Protein AF-A0A7S1KWV5-F1 (afdb_monomer)

Mean predicted aligned error: 8.65 Å

pLDDT: mean 79.36, std 15.76, range [34.12, 96.06]

Structure (mmCIF, N/CA/C/O backbone):
data_AF-A0A7S1KWV5-F1
#
_entry.id   AF-A0A7S1KWV5-F1
#
loop_
_atom_site.group_PDB
_atom_site.id
_atom_site.type_symbol
_atom_site.label_atom_id
_atom_site.label_alt_id
_atom_site.label_comp_id
_atom_site.label_asym_id
_atom_site.label_entity_id
_atom_site.label_seq_id
_atom_site.pdbx_PDB_ins_code
_atom_site.Cartn_x
_atom_site.Cartn_y
_atom_site.Cartn_z
_atom_site.occupancy
_atom_site.B_iso_or_equiv
_atom_site.auth_seq_id
_atom_site.auth_comp_id
_atom_site.auth_asym_id
_atom_site.auth_atom_id
_atom_site.pdbx_PDB_model_num
ATOM 1 N N . MET A 1 1 ? -4.695 2.884 24.395 1.00 34.12 1 MET A N 1
ATOM 2 C CA . MET A 1 1 ? -4.728 1.409 24.482 1.00 34.12 1 MET A CA 1
ATOM 3 C C . MET A 1 1 ? -5.914 0.915 23.661 1.00 34.12 1 MET A C 1
ATOM 5 O O . MET A 1 1 ? -7.045 1.153 24.055 1.00 34.12 1 MET A O 1
ATOM 9 N N . ALA A 1 2 ? -5.676 0.337 22.485 1.00 37.00 2 ALA A N 1
ATOM 10 C CA . ALA A 1 2 ? -6.730 -0.251 21.658 1.00 37.00 2 ALA A CA 1
ATOM 11 C C . ALA A 1 2 ? -6.319 -1.687 21.341 1.00 37.00 2 ALA A C 1
ATOM 13 O O . ALA A 1 2 ? -5.523 -1.925 20.437 1.00 37.00 2 ALA A O 1
ATOM 14 N N . THR A 1 3 ? -6.804 -2.608 22.165 1.00 45.28 3 THR A N 1
ATOM 15 C CA . THR A 1 3 ? -6.702 -4.050 21.955 1.00 45.28 3 THR A CA 1
ATOM 16 C C . THR A 1 3 ? -7.673 -4.436 20.845 1.00 45.28 3 THR A C 1
ATOM 18 O O . THR A 1 3 ? -8.854 -4.092 20.935 1.00 45.28 3 THR A O 1
ATOM 21 N N . ILE A 1 4 ? -7.196 -5.142 19.816 1.00 47.22 4 ILE A N 1
ATOM 22 C CA . ILE A 1 4 ? -8.077 -5.769 18.825 1.00 47.22 4 ILE A CA 1
ATOM 23 C C . ILE A 1 4 ? -8.775 -6.936 19.520 1.00 47.22 4 ILE A C 1
ATOM 25 O O . ILE A 1 4 ? -8.203 -8.005 19.702 1.00 47.22 4 ILE A O 1
ATOM 29 N N . THR A 1 5 ? -9.997 -6.695 19.978 1.00 46.06 5 THR A N 1
ATOM 30 C CA . THR A 1 5 ? -10.891 -7.724 20.510 1.00 46.06 5 THR A CA 1
ATOM 31 C C . THR A 1 5 ? -11.820 -8.187 19.399 1.00 46.06 5 THR A C 1
ATOM 33 O O . THR A 1 5 ? -12.588 -7.385 18.865 1.00 46.06 5 THR A O 1
ATOM 36 N N . ASP A 1 6 ? -11.750 -9.475 19.074 1.00 41.34 6 ASP A N 1
ATOM 37 C CA . ASP A 1 6 ? -12.685 -10.180 18.196 1.00 41.34 6 ASP A CA 1
ATOM 38 C C . ASP A 1 6 ? -14.012 -10.403 18.945 1.00 41.34 6 AS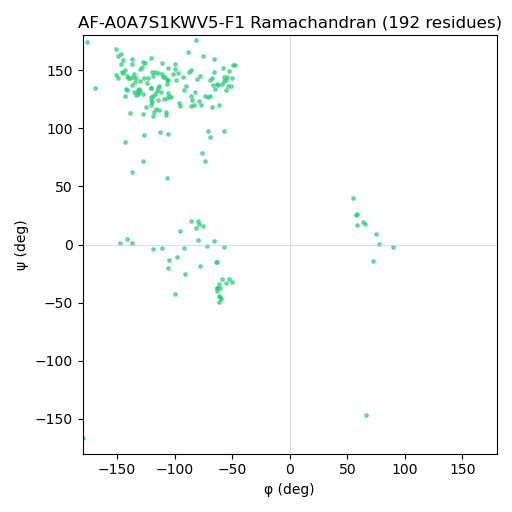P A C 1
ATOM 40 O O . ASP A 1 6 ? -14.308 -11.483 19.447 1.00 41.34 6 ASP A O 1
ATOM 44 N N . THR A 1 7 ? -14.772 -9.326 19.157 1.00 40.34 7 THR A N 1
ATOM 45 C CA . THR A 1 7 ? -16.109 -9.389 19.761 1.00 40.34 7 THR A CA 1
ATOM 46 C C . THR A 1 7 ? -17.091 -8.665 18.858 1.00 40.34 7 THR A C 1
ATOM 48 O O . THR A 1 7 ? -17.028 -7.447 18.687 1.00 40.34 7 THR A O 1
ATOM 51 N N . ASN A 1 8 ? -17.978 -9.462 18.280 1.00 41.12 8 ASN A N 1
ATOM 52 C CA . ASN A 1 8 ? -18.694 -9.241 17.031 1.00 41.12 8 ASN A CA 1
ATOM 53 C C . ASN A 1 8 ? -19.698 -8.074 16.957 1.00 41.12 8 ASN A C 1
ATOM 55 O O . ASN A 1 8 ? -20.334 -7.952 15.919 1.00 41.12 8 ASN A O 1
ATOM 59 N N . GLU A 1 9 ? -19.893 -7.216 17.967 1.00 38.66 9 GLU A N 1
ATOM 60 C CA . GLU A 1 9 ? -21.070 -6.314 17.940 1.00 38.66 9 GLU A CA 1
ATOM 61 C C . GLU A 1 9 ? -20.891 -4.872 18.450 1.00 38.66 9 GLU A C 1
ATOM 63 O O . GLU A 1 9 ? -21.857 -4.115 18.444 1.00 38.66 9 GLU A O 1
ATOM 68 N N . SER A 1 10 ? -19.694 -4.402 18.824 1.00 36.47 10 SER A N 1
ATOM 69 C CA . SER A 1 10 ? -19.573 -2.994 19.285 1.00 36.47 10 SER A CA 1
ATOM 70 C C . SER A 1 10 ? -18.261 -2.268 18.989 1.00 36.47 10 SER A C 1
ATOM 72 O O . SER A 1 10 ? -18.117 -1.089 19.311 1.00 36.47 10 SER A O 1
ATOM 74 N N . ARG A 1 11 ? -17.306 -2.918 18.319 1.00 43.12 11 ARG A N 1
ATOM 75 C CA . ARG A 1 11 ? -16.062 -2.305 17.832 1.00 43.12 11 ARG A CA 1
ATOM 76 C C . ARG A 1 11 ? -15.902 -2.729 16.381 1.00 43.12 11 ARG A C 1
ATOM 78 O O . ARG A 1 11 ? -16.085 -3.904 16.090 1.00 43.12 11 ARG A O 1
ATOM 85 N N . GLY A 1 12 ? -15.664 -1.785 15.469 1.00 56.38 12 GLY A N 1
ATOM 86 C CA . GLY A 1 12 ? -15.719 -2.020 14.020 1.00 56.38 12 GLY A CA 1
ATOM 87 C C . GLY A 1 12 ? -14.968 -3.278 13.567 1.00 56.38 12 GLY A C 1
ATOM 88 O O . GLY A 1 12 ? -14.032 -3.721 14.229 1.00 56.38 12 GLY A O 1
ATOM 89 N N . ASN A 1 13 ? -15.374 -3.856 12.432 1.00 78.31 13 ASN A N 1
ATOM 90 C CA . ASN A 1 13 ? -14.731 -5.049 11.871 1.00 78.31 13 ASN A CA 1
ATOM 91 C C . ASN A 1 13 ? -13.191 -4.895 11.789 1.00 78.31 13 ASN A C 1
ATOM 93 O O . ASN A 1 13 ? -12.669 -3.780 11.704 1.00 78.31 13 ASN A O 1
ATOM 97 N N . LEU A 1 14 ? -12.456 -6.014 11.805 1.00 85.19 14 LEU A N 1
ATOM 98 C CA . LEU A 1 14 ? -10.982 -6.033 11.793 1.00 85.19 14 LEU A CA 1
ATOM 99 C C . LEU A 1 14 ? -10.378 -5.146 10.688 1.00 85.19 14 LEU A C 1
ATOM 101 O O . LEU A 1 14 ? -9.334 -4.529 10.882 1.00 85.19 14 LEU A O 1
ATOM 105 N N . CYS A 1 15 ? -11.065 -5.028 9.551 1.00 88.94 15 CYS A N 1
ATOM 106 C CA . CYS A 1 15 ? -10.679 -4.133 8.470 1.00 88.94 15 CYS A CA 1
ATOM 107 C C . CYS A 1 15 ? -10.679 -2.652 8.899 1.00 88.94 15 CYS A C 1
ATOM 109 O O . CYS A 1 15 ? -9.694 -1.948 8.684 1.00 88.94 15 CYS A O 1
ATOM 111 N N . THR A 1 16 ? -11.744 -2.162 9.538 1.00 88.38 16 THR A N 1
ATOM 112 C CA . THR A 1 16 ? -11.811 -0.772 10.018 1.00 88.38 16 THR A CA 1
ATOM 113 C C . THR A 1 16 ? -10.748 -0.504 11.082 1.00 88.38 16 THR A C 1
ATOM 115 O O . THR A 1 16 ? -10.079 0.525 11.022 1.00 88.38 16 THR A O 1
ATOM 118 N N . GLN A 1 17 ? -10.511 -1.450 11.997 1.00 86.06 17 GLN A N 1
ATOM 119 C CA . GLN A 1 17 ? -9.442 -1.327 13.000 1.00 86.06 17 GLN A CA 1
ATOM 120 C C . GLN A 1 17 ? -8.048 -1.271 12.352 1.00 86.06 17 GLN A C 1
ATOM 122 O O . GLN A 1 17 ? -7.191 -0.496 12.773 1.00 86.06 17 GLN A O 1
ATOM 127 N N . PHE A 1 18 ? -7.822 -2.038 11.284 1.00 88.69 18 PHE A N 1
ATOM 128 C CA . PHE A 1 18 ? -6.590 -1.972 10.497 1.00 88.69 18 PHE A CA 1
ATOM 129 C C . PHE A 1 18 ? -6.379 -0.584 9.877 1.00 88.69 18 PHE A C 1
ATOM 131 O O . PHE A 1 18 ? -5.297 -0.007 9.989 1.00 88.69 18 PHE A O 1
ATOM 138 N N . LEU A 1 19 ? -7.433 0.001 9.293 1.00 90.44 19 LEU A N 1
ATOM 139 C CA . LEU A 1 19 ? -7.395 1.374 8.780 1.00 90.44 19 LEU A CA 1
ATOM 140 C C . LEU A 1 19 ? -7.147 2.405 9.884 1.00 90.44 19 LEU A C 1
ATOM 142 O O . LEU A 1 19 ? -6.464 3.400 9.658 1.00 90.44 19 LEU A O 1
ATOM 146 N N . GLU A 1 20 ? -7.708 2.211 11.076 1.00 87.25 20 GLU A N 1
ATOM 147 C CA . GLU A 1 20 ? -7.413 3.064 12.227 1.00 87.25 20 GLU A CA 1
ATOM 148 C C . GLU A 1 20 ? -5.926 3.034 12.573 1.00 87.25 20 GLU A C 1
ATOM 150 O O . GLU A 1 20 ? -5.336 4.104 12.722 1.00 87.25 20 GLU A O 1
ATOM 155 N N . ILE A 1 21 ? -5.304 1.852 12.639 1.00 85.81 21 ILE A N 1
ATOM 156 C CA . ILE A 1 21 ? -3.874 1.717 12.954 1.00 85.81 21 ILE A CA 1
ATOM 157 C C . ILE A 1 21 ? -3.006 2.427 11.912 1.00 85.81 21 ILE A C 1
ATOM 159 O O . ILE A 1 21 ? -2.126 3.191 12.303 1.00 85.81 21 ILE A O 1
ATOM 163 N N . LEU A 1 22 ? -3.298 2.268 10.615 1.00 88.75 22 LEU A N 1
ATOM 164 C CA . LEU A 1 22 ? -2.565 2.952 9.537 1.00 88.75 22 LEU A CA 1
ATOM 165 C C . LEU A 1 22 ? -2.539 4.474 9.693 1.00 88.75 22 LEU A C 1
ATOM 167 O O . LEU A 1 22 ? -1.561 5.114 9.317 1.00 88.75 22 LEU A O 1
ATOM 171 N N . THR A 1 23 ? -3.607 5.047 10.243 1.00 88.06 23 THR A N 1
ATOM 172 C CA . THR A 1 23 ? -3.759 6.498 10.426 1.00 88.06 23 THR A CA 1
ATOM 173 C C . THR A 1 23 ? -3.266 7.025 11.775 1.00 88.06 23 THR A C 1
ATOM 175 O O . THR A 1 23 ? -3.317 8.234 12.008 1.00 88.06 23 THR A O 1
ATOM 178 N N . ARG A 1 24 ? -2.806 6.155 12.687 1.00 80.25 24 ARG A N 1
ATOM 179 C CA . ARG A 1 24 ? -2.229 6.589 13.972 1.00 80.25 24 ARG A CA 1
ATOM 180 C C . ARG A 1 24 ? -0.926 7.355 13.742 1.00 80.25 24 ARG A C 1
ATOM 182 O O . ARG A 1 24 ? -0.302 7.233 12.695 1.00 80.25 24 ARG A O 1
ATOM 189 N N . ASN A 1 25 ? -0.513 8.147 14.733 1.00 68.62 25 ASN A N 1
ATOM 190 C CA . ASN A 1 25 ? 0.757 8.888 14.716 1.00 68.62 25 ASN A CA 1
ATOM 191 C C . ASN A 1 25 ? 0.932 9.787 13.474 1.00 68.62 25 ASN A C 1
ATOM 193 O O . ASN A 1 25 ? 2.000 9.844 12.884 1.00 68.62 25 ASN A O 1
ATOM 197 N N . GLY A 1 26 ? -0.136 10.459 13.027 1.00 77.50 26 GLY A N 1
ATOM 198 C CA . GLY A 1 26 ? -0.107 11.295 11.816 1.00 77.50 26 GLY A CA 1
ATOM 199 C C . GLY A 1 26 ? -0.170 10.510 10.498 1.00 77.50 26 GLY A C 1
ATOM 200 O O . GLY A 1 26 ? -0.155 11.115 9.423 1.00 77.50 26 GLY A O 1
ATOM 201 N N . GLY A 1 27 ? -0.259 9.178 10.583 1.00 87.31 27 GLY A N 1
ATOM 202 C CA . GLY A 1 27 ? -0.480 8.260 9.473 1.00 87.31 27 GLY A CA 1
ATOM 203 C C . GLY A 1 27 ? 0.636 8.238 8.440 1.00 87.31 27 GLY A C 1
ATOM 204 O O . GLY A 1 27 ? 0.402 7.845 7.304 1.00 87.31 27 GLY A O 1
ATOM 205 N N . THR A 1 28 ? 1.831 8.698 8.803 1.00 92.06 28 THR A N 1
ATOM 206 C CA . THR A 1 28 ? 2.987 8.737 7.907 1.00 92.06 28 THR A CA 1
ATOM 207 C C . THR A 1 28 ? 3.956 7.630 8.294 1.00 92.06 28 THR A C 1
ATOM 209 O O . THR A 1 28 ? 4.297 7.482 9.463 1.00 92.06 28 THR A O 1
ATOM 212 N N . TRP A 1 29 ? 4.387 6.854 7.307 1.00 92.25 29 TRP A N 1
ATOM 213 C CA . TRP A 1 29 ? 5.274 5.704 7.445 1.00 92.25 29 TRP A CA 1
ATOM 214 C C . TRP A 1 29 ? 6.409 5.840 6.452 1.00 92.25 29 TRP A C 1
ATOM 216 O O . TRP A 1 29 ? 6.181 6.266 5.321 1.00 92.25 29 TRP A O 1
ATOM 226 N N . GLU A 1 30 ? 7.621 5.485 6.856 1.00 92.31 30 GLU A N 1
ATOM 227 C CA . GLU A 1 30 ? 8.798 5.783 6.059 1.00 92.31 30 GLU A CA 1
ATOM 228 C C . GLU A 1 30 ? 9.940 4.787 6.223 1.00 92.31 30 GLU A C 1
ATOM 230 O O . GLU A 1 30 ? 10.180 4.263 7.310 1.00 92.31 30 GLU A O 1
ATOM 235 N N . ALA A 1 31 ? 10.673 4.557 5.139 1.00 91.06 31 ALA A N 1
ATOM 236 C CA . ALA A 1 31 ? 11.951 3.866 5.153 1.00 91.06 31 ALA A CA 1
ATOM 237 C C . ALA A 1 31 ? 12.950 4.627 4.278 1.00 91.06 31 ALA A C 1
ATOM 239 O O . ALA A 1 31 ? 12.655 4.931 3.128 1.00 91.06 31 ALA A O 1
ATOM 240 N N . GLU A 1 32 ? 14.154 4.881 4.790 1.00 87.00 32 GLU A N 1
ATOM 241 C CA . GLU A 1 32 ? 15.241 5.491 4.002 1.00 87.00 32 GLU A CA 1
ATOM 242 C C . GLU A 1 32 ? 15.928 4.486 3.063 1.00 87.00 32 GLU A C 1
ATOM 244 O O . GLU A 1 32 ? 16.632 4.867 2.127 1.00 87.00 32 GLU A O 1
ATOM 249 N N . ARG A 1 33 ? 15.756 3.182 3.322 1.00 85.62 33 ARG A N 1
ATOM 250 C CA . ARG A 1 33 ? 16.333 2.095 2.520 1.00 85.62 33 ARG A CA 1
ATOM 251 C C . ARG A 1 33 ? 15.379 0.909 2.417 1.00 85.62 33 ARG A C 1
ATOM 253 O O . ARG A 1 33 ? 15.453 -0.036 3.200 1.00 85.62 33 ARG A O 1
ATOM 260 N N . SER A 1 34 ? 14.519 0.954 1.414 1.00 89.00 34 SER A N 1
ATOM 261 C CA . SER A 1 34 ? 13.754 -0.181 0.902 1.00 89.00 34 SER A CA 1
ATOM 262 C C . SER A 1 34 ? 14.526 -0.934 -0.177 1.00 89.00 34 SER A C 1
ATOM 264 O O . SER A 1 34 ? 15.532 -0.449 -0.698 1.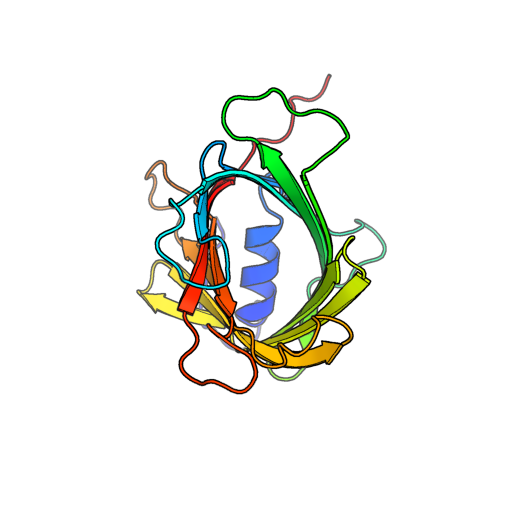00 89.00 34 SER A O 1
ATOM 266 N N . THR A 1 35 ? 14.064 -2.141 -0.513 1.00 85.50 35 THR A N 1
ATOM 267 C CA . THR A 1 35 ? 14.667 -2.966 -1.568 1.00 85.50 35 THR A CA 1
ATOM 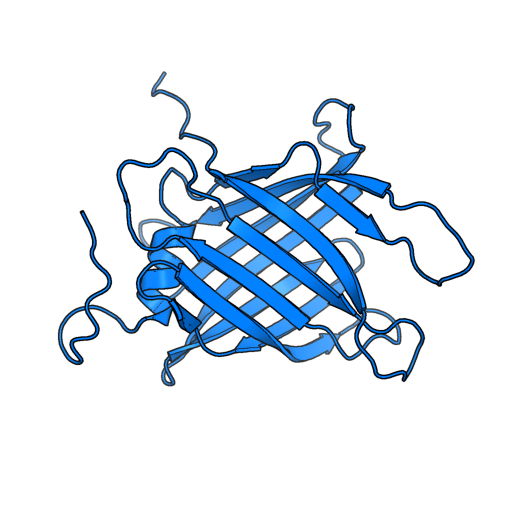268 C C . THR A 1 35 ? 13.694 -3.156 -2.719 1.00 85.50 35 THR A C 1
ATOM 270 O O . THR A 1 35 ? 12.541 -3.528 -2.509 1.00 85.50 35 THR A O 1
ATOM 273 N N . GLY A 1 36 ? 14.182 -2.944 -3.940 1.00 81.75 36 GLY A N 1
ATOM 274 C CA . GLY A 1 36 ? 13.446 -3.209 -5.168 1.00 81.75 36 GLY A CA 1
ATOM 275 C C . GLY A 1 36 ? 14.232 -4.082 -6.143 1.00 81.75 36 GLY A C 1
ATOM 276 O O . GLY A 1 36 ? 15.466 -4.133 -6.120 1.00 81.75 36 GLY A O 1
ATOM 277 N N . ASN A 1 37 ? 13.507 -4.757 -7.031 1.00 79.25 37 ASN A N 1
ATOM 278 C CA . ASN A 1 37 ? 14.058 -5.593 -8.096 1.00 79.25 37 ASN A CA 1
ATOM 279 C C . ASN A 1 37 ? 13.735 -4.973 -9.468 1.00 79.25 37 ASN A C 1
ATOM 281 O O . ASN A 1 37 ? 12.567 -4.879 -9.838 1.00 79.25 37 ASN A O 1
ATOM 285 N N . LEU A 1 38 ? 14.743 -4.552 -10.246 1.00 65.38 38 LEU A N 1
ATOM 286 C CA . LEU A 1 38 ? 14.529 -4.030 -11.607 1.00 65.38 38 LEU A CA 1
ATOM 287 C C . LEU A 1 38 ? 14.083 -5.155 -12.563 1.00 65.38 38 LEU A C 1
ATOM 289 O O . LEU A 1 38 ? 14.760 -6.173 -12.689 1.00 65.38 38 LEU A O 1
ATOM 293 N N . MET A 1 39 ? 12.974 -4.944 -13.276 1.00 62.38 39 MET A N 1
ATOM 294 C CA . MET A 1 39 ? 12.434 -5.849 -14.308 1.00 62.38 39 MET A CA 1
ATOM 295 C C . MET A 1 39 ? 12.818 -5.371 -15.729 1.00 62.38 39 MET A C 1
ATOM 297 O O . MET A 1 39 ? 12.915 -4.155 -15.915 1.00 62.38 39 MET A O 1
ATOM 301 N N . PRO A 1 40 ? 12.966 -6.245 -16.755 1.00 55.91 40 PRO A N 1
ATOM 302 C CA . PRO A 1 40 ? 12.897 -7.709 -16.733 1.00 55.91 40 PRO A CA 1
ATOM 303 C C . PRO A 1 40 ? 14.242 -8.365 -16.366 1.00 55.91 40 PRO A C 1
ATOM 305 O O . PRO A 1 40 ? 15.323 -7.833 -16.622 1.00 55.91 40 PRO A O 1
ATOM 308 N N . PHE A 1 41 ? 14.153 -9.539 -15.742 1.00 60.31 41 PHE A N 1
ATOM 309 C CA . PHE A 1 41 ? 15.259 -10.336 -15.207 1.00 60.31 41 PHE A CA 1
ATOM 310 C C . PHE A 1 41 ? 16.327 -10.695 -16.257 1.00 60.31 41 PHE A C 1
ATOM 312 O O . PHE A 1 41 ? 16.201 -11.705 -16.936 1.00 60.31 41 PHE A O 1
ATOM 319 N N . ASN A 1 42 ? 17.418 -9.930 -16.297 1.00 45.00 42 ASN A N 1
ATOM 320 C CA . ASN A 1 42 ? 18.711 -10.331 -16.867 1.00 45.00 42 ASN A CA 1
ATOM 321 C C . ASN A 1 42 ? 19.846 -9.871 -15.931 1.00 45.00 42 ASN A C 1
ATOM 323 O O . ASN A 1 42 ? 20.637 -8.998 -16.269 1.00 45.00 42 ASN A O 1
ATOM 327 N N . GLY A 1 43 ? 19.875 -10.388 -14.696 1.00 51.44 43 GLY A N 1
ATOM 328 C CA . GLY A 1 43 ? 20.999 -10.165 -13.772 1.00 51.44 43 GLY A CA 1
ATOM 329 C C . GLY A 1 43 ? 21.214 -8.721 -13.292 1.00 51.44 43 GLY A C 1
ATOM 330 O O . GLY A 1 43 ? 22.297 -8.410 -12.803 1.00 51.44 43 GLY A O 1
ATOM 331 N N . LYS A 1 44 ? 20.220 -7.828 -13.416 1.00 54.47 44 LYS A N 1
ATOM 332 C CA . LYS A 1 44 ? 20.334 -6.460 -12.885 1.00 54.47 44 LYS A CA 1
ATOM 333 C C . LYS A 1 44 ? 20.379 -6.469 -11.347 1.00 54.47 44 LYS A C 1
ATOM 335 O O . LYS A 1 44 ? 19.680 -7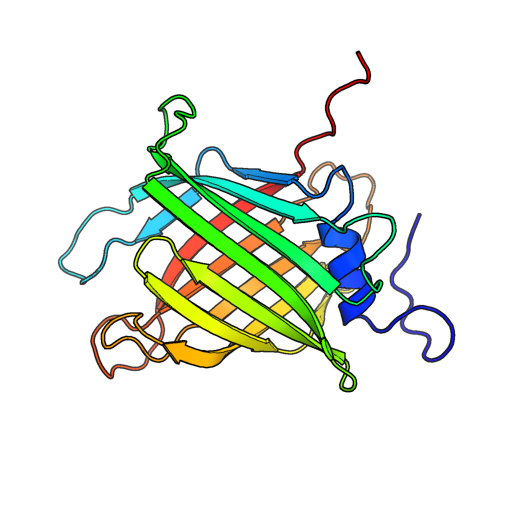.275 -10.729 1.00 54.47 44 LYS A O 1
ATOM 340 N N . PRO A 1 45 ? 21.174 -5.582 -10.722 1.00 65.50 45 PRO A N 1
ATOM 341 C CA . PRO A 1 45 ? 21.300 -5.525 -9.273 1.00 65.50 45 PRO A CA 1
ATOM 342 C C . PRO A 1 45 ? 19.983 -5.101 -8.615 1.00 65.50 45 PRO A C 1
ATOM 344 O O . PRO A 1 45 ? 19.211 -4.315 -9.172 1.00 65.50 45 PRO A O 1
ATOM 347 N N . LYS A 1 46 ? 19.755 -5.607 -7.397 1.00 78.62 46 LYS A N 1
ATOM 348 C CA . LYS A 1 46 ? 18.779 -5.027 -6.468 1.00 78.62 46 LYS A CA 1
ATOM 349 C C . LYS A 1 46 ? 19.064 -3.532 -6.346 1.00 78.62 46 LYS A C 1
ATOM 351 O O . LYS A 1 46 ? 20.226 -3.148 -6.216 1.00 78.62 46 LYS A O 1
ATOM 356 N N . PHE A 1 47 ? 18.026 -2.706 -6.368 1.00 83.69 47 PHE A N 1
ATOM 357 C CA . PHE A 1 47 ? 18.167 -1.276 -6.116 1.00 83.69 47 PHE A CA 1
ATOM 358 C C . PHE A 1 47 ? 17.631 -0.931 -4.732 1.00 83.69 47 PHE A C 1
ATOM 360 O O . PHE A 1 47 ? 16.759 -1.618 -4.194 1.00 83.69 47 PHE A O 1
ATOM 367 N N . GLN A 1 48 ? 18.184 0.131 -4.154 1.00 89.19 48 GLN A N 1
ATOM 368 C CA . GLN A 1 48 ? 17.696 0.711 -2.913 1.00 89.19 48 GLN A CA 1
ATOM 369 C C . GLN A 1 48 ? 17.032 2.049 -3.210 1.00 89.19 48 GLN A C 1
ATOM 371 O O . GLN A 1 48 ? 17.477 2.795 -4.083 1.00 89.19 48 GLN A O 1
ATOM 376 N N . TYR A 1 49 ? 15.972 2.346 -2.474 1.00 89.81 49 TYR A N 1
ATOM 377 C CA . TYR A 1 49 ? 15.239 3.603 -2.565 1.00 89.81 49 TYR A CA 1
ATOM 378 C C . TYR A 1 49 ? 14.705 3.983 -1.187 1.00 89.81 49 TYR A C 1
ATOM 380 O O . TYR A 1 49 ? 14.520 3.112 -0.336 1.00 89.81 49 TYR A O 1
ATOM 388 N N . GLY A 1 50 ? 14.465 5.269 -0.967 1.00 92.06 50 GLY A N 1
ATOM 389 C CA . GLY A 1 50 ? 13.654 5.722 0.153 1.00 92.06 50 GLY A CA 1
ATOM 390 C C . GLY A 1 50 ? 12.179 5.751 -0.239 1.00 92.06 50 GLY A C 1
ATOM 391 O O . GLY A 1 50 ? 11.851 5.968 -1.407 1.00 92.06 50 GLY A O 1
ATOM 392 N N . VAL A 1 51 ? 11.284 5.510 0.716 1.00 92.62 51 VAL A N 1
ATOM 393 C CA . VAL A 1 51 ? 9.833 5.504 0.508 1.00 92.62 51 VAL A CA 1
ATOM 394 C C . VAL A 1 51 ? 9.113 6.136 1.683 1.00 92.62 51 VAL A C 1
ATOM 396 O O . VAL A 1 51 ? 9.479 5.935 2.839 1.00 92.62 51 VAL A O 1
ATOM 399 N N . GLN A 1 52 ? 8.040 6.858 1.379 1.00 93.38 52 GLN A N 1
ATOM 400 C CA . GLN A 1 52 ? 7.082 7.335 2.358 1.00 93.38 52 GLN A CA 1
ATOM 401 C C . GLN A 1 52 ? 5.666 6.979 1.912 1.00 93.38 52 GLN A C 1
ATOM 403 O O . GLN A 1 52 ? 5.278 7.258 0.777 1.00 93.38 52 GLN A O 1
ATOM 408 N N . MET A 1 53 ? 4.880 6.422 2.828 1.00 94.12 53 MET A N 1
ATOM 409 C CA . MET A 1 53 ? 3.445 6.228 2.675 1.00 94.12 53 MET A CA 1
ATOM 410 C C . MET A 1 53 ? 2.693 7.074 3.691 1.00 94.12 53 MET A C 1
ATOM 412 O O . MET A 1 53 ? 3.031 7.090 4.872 1.00 94.12 53 MET A O 1
ATOM 416 N N . ARG A 1 54 ? 1.646 7.759 3.240 1.00 94.31 54 ARG A N 1
ATOM 417 C CA . ARG A 1 54 ? 0.757 8.530 4.104 1.00 94.31 54 ARG A CA 1
ATOM 418 C C . ARG A 1 54 ? -0.666 8.011 3.998 1.00 94.31 54 ARG A C 1
ATOM 420 O O . ARG A 1 54 ? -1.171 7.825 2.897 1.00 94.31 54 ARG A O 1
ATOM 427 N N . PHE A 1 55 ? -1.308 7.857 5.146 1.00 93.75 55 PHE A N 1
ATOM 428 C CA . PHE A 1 55 ? -2.682 7.422 5.341 1.00 93.75 55 PHE A CA 1
ATOM 429 C C . PHE A 1 55 ? -3.396 8.477 6.175 1.00 93.75 55 PHE A C 1
ATOM 431 O O . PHE A 1 55 ? -3.011 8.736 7.313 1.00 93.75 55 PHE A O 1
ATOM 438 N N . TRP A 1 56 ? -4.433 9.115 5.645 1.00 93.00 56 TRP A N 1
ATOM 439 C CA . TRP A 1 56 ? -5.142 10.143 6.405 1.00 93.00 56 TRP A CA 1
ATOM 440 C C . TRP A 1 56 ? -6.634 10.155 6.123 1.00 93.00 56 TRP A C 1
ATOM 442 O O . TRP A 1 56 ? -7.118 9.693 5.091 1.00 93.00 56 TRP A O 1
ATOM 452 N N . ARG A 1 57 ? -7.377 10.722 7.069 1.00 90.00 57 ARG A N 1
ATOM 453 C CA . ARG A 1 57 ? -8.792 11.046 6.912 1.00 90.00 57 ARG A CA 1
ATOM 454 C C . ARG A 1 57 ? -8.933 12.557 6.879 1.00 90.00 57 ARG A C 1
ATOM 456 O O . ARG A 1 57 ? -8.189 13.264 7.555 1.00 90.00 57 ARG A O 1
ATOM 463 N N . ARG A 1 58 ? -9.900 13.065 6.118 1.00 80.62 58 ARG A N 1
ATOM 464 C CA . ARG A 1 58 ? -10.370 14.438 6.327 1.00 80.62 58 ARG A CA 1
ATOM 465 C C . ARG A 1 58 ? -11.274 14.431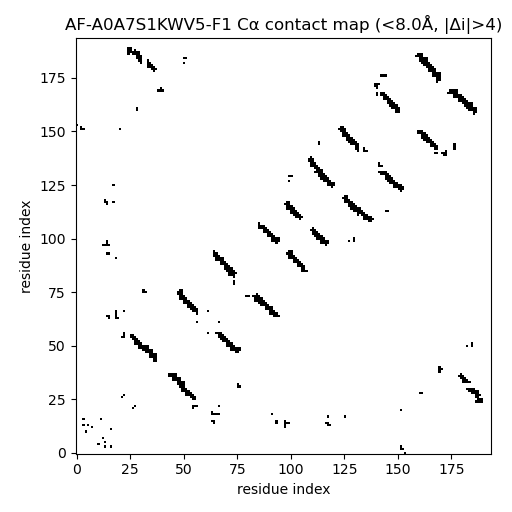 7.567 1.00 80.62 58 ARG A C 1
ATOM 467 O O . ARG A 1 58 ? -12.277 13.710 7.510 1.00 80.62 58 ARG A O 1
ATOM 474 N N . PRO A 1 59 ? -10.946 15.189 8.634 1.00 67.62 59 PRO A N 1
ATOM 475 C CA . PRO A 1 59 ? -11.583 15.074 9.952 1.00 67.62 59 PRO A CA 1
ATOM 476 C C . PRO A 1 59 ? -13.113 15.163 9.947 1.00 67.62 59 PRO A C 1
ATOM 478 O O . PRO A 1 59 ? -13.760 14.520 10.761 1.00 67.62 59 PRO A O 1
ATOM 481 N N . GLU A 1 60 ? -13.698 15.898 9.000 1.00 67.62 60 GLU A N 1
ATOM 482 C CA . GLU A 1 60 ? -15.133 16.221 9.016 1.00 67.62 60 GLU A CA 1
ATOM 483 C C . GLU A 1 60 ? -15.957 15.532 7.919 1.00 67.62 60 GLU A C 1
ATOM 485 O O . GLU A 1 60 ? -17.164 15.730 7.836 1.00 67.62 60 GLU A O 1
ATOM 490 N N . LYS A 1 61 ? -15.329 14.761 7.020 1.00 69.12 61 LYS A N 1
ATOM 491 C CA . LYS A 1 61 ? -16.006 14.282 5.792 1.00 69.12 61 LYS A CA 1
ATOM 492 C C . LYS A 1 61 ? -15.750 12.825 5.438 1.00 69.12 61 LYS A C 1
ATOM 494 O O . LYS A 1 61 ? -16.229 12.358 4.410 1.00 69.12 61 LYS A O 1
ATOM 499 N N . THR A 1 62 ? -14.978 12.111 6.252 1.00 74.88 62 THR A N 1
ATOM 500 C CA . THR A 1 62 ? -14.507 10.773 5.888 1.00 74.88 62 THR A CA 1
ATOM 501 C C . THR A 1 62 ? -15.070 9.733 6.847 1.00 74.88 62 THR A C 1
ATOM 503 O O . THR A 1 62 ? -14.733 9.781 8.030 1.00 74.88 62 THR A O 1
ATOM 506 N N . PRO A 1 63 ? -15.893 8.786 6.367 1.00 82.56 63 PRO A N 1
ATOM 507 C CA . PRO A 1 63 ? -16.305 7.632 7.157 1.00 82.56 63 PRO A CA 1
ATOM 508 C C . PRO A 1 63 ? -15.102 6.879 7.750 1.00 82.56 63 PRO A C 1
ATOM 510 O O . PRO A 1 63 ? -14.029 6.833 7.145 1.00 82.56 63 PRO A O 1
ATOM 513 N N . SER A 1 64 ? -15.267 6.248 8.917 1.00 81.56 64 SER A N 1
ATOM 514 C CA . SER A 1 64 ? -14.185 5.502 9.591 1.00 81.56 64 SER A CA 1
ATOM 515 C C . SER A 1 64 ? -13.615 4.365 8.731 1.00 81.56 64 SER A C 1
ATOM 517 O O . SER A 1 64 ? -12.416 4.075 8.795 1.00 81.56 64 SER A O 1
ATOM 519 N N . ASN A 1 65 ? -14.449 3.791 7.860 1.00 87.12 65 ASN A N 1
ATOM 520 C CA . ASN A 1 65 ? -14.102 2.749 6.900 1.00 87.12 65 ASN A CA 1
ATOM 521 C C . ASN A 1 65 ? -13.443 3.274 5.611 1.00 87.12 65 ASN A C 1
ATOM 523 O O . ASN A 1 65 ? -13.383 2.523 4.641 1.00 87.12 65 ASN A O 1
ATOM 527 N N . PHE A 1 66 ? -12.982 4.528 5.570 1.00 91.62 66 PHE A N 1
ATOM 528 C CA . PHE A 1 66 ? -12.319 5.134 4.415 1.00 91.62 66 PHE A CA 1
ATOM 529 C C . PHE A 1 66 ? -11.058 5.898 4.840 1.00 91.62 66 PHE A C 1
ATOM 531 O O . PHE A 1 66 ? -11.048 6.593 5.857 1.00 91.62 66 PHE A O 1
ATOM 538 N N . VAL A 1 67 ? -9.990 5.783 4.049 1.00 93.94 67 VAL A N 1
ATOM 539 C CA . VAL A 1 67 ? -8.691 6.439 4.259 1.00 93.94 67 VAL A CA 1
ATOM 540 C C . VAL A 1 67 ? -8.122 6.878 2.910 1.00 93.94 67 VAL A C 1
ATOM 542 O O . VAL A 1 67 ? -8.113 6.100 1.964 1.00 93.94 67 VAL A O 1
ATOM 545 N N . LEU A 1 68 ? -7.622 8.109 2.817 1.00 94.75 68 LEU A N 1
ATOM 546 C CA . LEU A 1 68 ? -6.839 8.584 1.675 1.00 94.75 68 LEU A CA 1
ATOM 547 C C . LEU A 1 68 ? -5.396 8.102 1.800 1.00 94.75 68 LEU A C 1
ATOM 549 O O . LEU A 1 68 ? -4.852 8.077 2.906 1.00 94.75 68 LEU A O 1
ATOM 553 N N . THR A 1 69 ? -4.782 7.746 0.674 1.00 95.50 69 THR A N 1
ATOM 554 C CA . THR A 1 69 ? -3.409 7.240 0.625 1.00 95.50 69 THR A CA 1
ATOM 555 C C . THR A 1 69 ? -2.555 8.023 -0.359 1.00 95.50 69 THR A C 1
ATOM 557 O O . THR A 1 69 ? -3.023 8.358 -1.447 1.00 95.50 69 THR A O 1
ATOM 560 N N . SER A 1 70 ? -1.285 8.236 -0.029 1.00 94.19 70 SER A N 1
ATOM 561 C CA . SER A 1 70 ? -0.264 8.672 -0.985 1.00 94.19 70 SER A CA 1
ATOM 562 C C . SER A 1 70 ? 1.039 7.933 -0.735 1.00 94.19 70 SER A C 1
ATOM 564 O O . SER A 1 70 ? 1.402 7.717 0.423 1.00 94.19 70 SER A O 1
ATOM 566 N N . THR A 1 71 ? 1.762 7.602 -1.793 1.00 92.25 71 THR A N 1
ATOM 567 C CA . THR A 1 71 ? 3.103 7.019 -1.723 1.00 92.25 71 THR A CA 1
ATOM 568 C C . THR A 1 71 ? 4.059 7.906 -2.508 1.00 92.25 71 THR A C 1
ATOM 570 O O . THR A 1 71 ? 3.691 8.481 -3.529 1.00 92.25 71 THR A O 1
ATOM 573 N N . ARG A 1 72 ? 5.292 8.046 -2.030 1.00 91.19 72 ARG A N 1
ATOM 574 C CA . ARG A 1 72 ? 6.378 8.684 -2.779 1.00 91.19 72 ARG A CA 1
ATOM 575 C C . ARG A 1 72 ? 7.680 7.950 -2.531 1.00 91.19 72 ARG A C 1
ATOM 577 O O . ARG A 1 72 ? 7.910 7.502 -1.409 1.00 91.19 72 ARG A O 1
ATOM 584 N N . SER A 1 73 ? 8.531 7.868 -3.545 1.00 90.50 73 SER A N 1
ATOM 585 C CA . SER A 1 73 ? 9.871 7.285 -3.423 1.00 90.50 73 SER A CA 1
ATOM 586 C C . SER A 1 73 ? 10.961 8.206 -3.960 1.00 90.50 73 SER A C 1
ATOM 588 O O . SER A 1 73 ? 10.707 8.964 -4.893 1.00 90.50 73 SER A O 1
ATOM 590 N N . TRP A 1 74 ? 12.180 8.083 -3.444 1.00 89.62 74 TRP A N 1
ATOM 591 C CA . TRP A 1 74 ? 13.367 8.833 -3.877 1.00 89.62 74 TRP A CA 1
ATOM 592 C C . TRP A 1 74 ? 14.596 7.915 -3.965 1.00 89.62 74 TRP A C 1
ATOM 594 O O . TRP A 1 74 ? 14.584 6.821 -3.387 1.00 89.62 74 TRP A O 1
ATOM 604 N N . PRO A 1 75 ? 15.651 8.295 -4.709 1.00 87.44 75 PRO A N 1
ATOM 605 C CA . PRO A 1 75 ? 16.879 7.507 -4.760 1.00 87.44 75 PRO A CA 1
ATOM 606 C C . PRO A 1 75 ? 17.494 7.349 -3.361 1.00 87.44 75 PRO A C 1
ATOM 608 O O . PRO A 1 75 ? 17.536 8.302 -2.584 1.00 87.44 75 PRO A O 1
ATOM 611 N N . ALA A 1 76 ? 17.986 6.154 -3.024 1.00 85.69 76 ALA A N 1
ATOM 612 C CA . ALA A 1 76 ? 18.610 5.940 -1.720 1.00 85.69 76 ALA A CA 1
ATOM 613 C C . ALA A 1 76 ? 19.873 6.798 -1.547 1.00 85.69 76 ALA A C 1
ATOM 615 O O . ALA A 1 76 ? 20.705 6.883 -2.449 1.00 85.69 76 ALA A O 1
ATOM 616 N N . GLY A 1 77 ? 20.039 7.376 -0.354 1.00 79.06 77 GLY A N 1
ATOM 617 C CA . GLY A 1 77 ? 21.202 8.203 -0.015 1.00 79.06 77 GLY A CA 1
ATOM 618 C C . GLY A 1 77 ? 21.193 9.606 -0.629 1.00 79.06 77 GLY A C 1
ATOM 619 O O . GLY A 1 77 ? 22.200 10.299 -0.527 1.00 79.06 77 GLY A O 1
ATOM 620 N N . VAL A 1 78 ? 20.084 10.013 -1.249 1.00 79.25 78 VAL A N 1
ATOM 621 C CA . VAL A 1 78 ? 19.862 11.372 -1.755 1.00 79.25 78 VAL A CA 1
ATOM 622 C C . VAL A 1 78 ? 18.806 12.049 -0.887 1.00 79.25 78 VAL A C 1
ATOM 624 O O . VAL A 1 78 ? 17.868 11.393 -0.427 1.00 79.25 78 VAL A O 1
ATOM 627 N N . ASP A 1 79 ? 18.965 13.354 -0.663 1.00 75.75 79 ASP A N 1
ATOM 628 C CA . ASP A 1 79 ? 17.961 14.162 0.024 1.00 75.75 79 ASP A CA 1
ATOM 629 C C . ASP A 1 79 ? 16.614 14.098 -0.700 1.00 75.75 79 ASP A C 1
ATOM 631 O O . ASP A 1 79 ? 16.533 13.918 -1.917 1.00 75.75 79 ASP A O 1
ATOM 635 N N . ARG A 1 80 ? 15.535 14.262 0.067 1.00 72.12 80 ARG A N 1
ATOM 636 C CA . ARG A 1 80 ? 14.173 14.266 -0.468 1.00 72.12 80 ARG A CA 1
ATOM 637 C C . ARG A 1 80 ? 13.963 15.518 -1.301 1.00 72.12 80 ARG A C 1
ATOM 639 O O . ARG A 1 80 ? 13.582 16.560 -0.772 1.00 72.12 80 ARG A O 1
ATOM 646 N N . ASP A 1 81 ? 14.201 15.417 -2.597 1.00 63.78 81 ASP A N 1
ATOM 647 C CA . ASP A 1 81 ? 13.742 16.432 -3.523 1.00 63.78 81 ASP A CA 1
ATOM 648 C C . ASP A 1 81 ? 12.224 16.306 -3.747 1.00 63.78 81 ASP A C 1
ATOM 650 O O . ASP A 1 81 ? 11.574 15.301 -3.443 1.00 63.78 81 ASP A O 1
ATOM 654 N N . GLU A 1 82 ? 11.618 17.369 -4.267 1.00 54.78 82 GLU A N 1
ATOM 655 C CA . GLU A 1 82 ? 10.207 17.356 -4.667 1.00 54.78 82 GLU A CA 1
ATOM 656 C C . GLU A 1 82 ? 9.973 16.522 -5.945 1.00 54.78 82 GLU A C 1
ATOM 658 O O . GLU A 1 82 ? 8.835 16.370 -6.390 1.00 54.78 82 GLU A O 1
ATOM 663 N N . LYS A 1 83 ? 11.033 15.950 -6.533 1.00 57.31 83 LYS A N 1
ATOM 664 C CA . LYS A 1 83 ? 11.021 15.176 -7.777 1.00 57.31 83 LYS A CA 1
ATOM 665 C C . LYS A 1 83 ? 11.195 13.687 -7.472 1.00 57.31 83 LYS A C 1
ATOM 667 O O . LYS A 1 83 ? 12.092 13.026 -7.989 1.00 57.31 83 LYS A O 1
ATOM 672 N N . GLY A 1 84 ? 10.291 13.151 -6.651 1.00 61.34 84 GLY A N 1
ATOM 673 C CA . GLY A 1 84 ? 10.254 11.719 -6.353 1.00 61.34 84 GLY A CA 1
ATOM 674 C C . GLY A 1 84 ? 10.291 10.859 -7.626 1.00 61.34 84 GLY A C 1
ATOM 675 O O . GLY A 1 84 ? 9.682 11.202 -8.638 1.00 61.34 84 GLY A O 1
ATOM 676 N N . MET A 1 85 ? 10.987 9.717 -7.570 1.00 75.50 85 MET A N 1
ATOM 677 C CA . MET A 1 85 ? 11.084 8.771 -8.694 1.00 75.50 85 MET A CA 1
ATOM 678 C C . MET A 1 85 ? 9.718 8.204 -9.092 1.00 75.50 85 MET A C 1
ATOM 680 O O . MET A 1 85 ? 9.471 7.912 -10.258 1.00 75.50 85 MET A O 1
ATOM 684 N N . HIS A 1 86 ? 8.842 8.023 -8.105 1.00 85.38 86 HIS A N 1
ATOM 685 C CA . HIS A 1 86 ? 7.528 7.415 -8.259 1.00 85.38 86 HIS A CA 1
ATOM 686 C C . HIS A 1 86 ? 6.568 8.019 -7.238 1.00 85.38 86 HIS A C 1
ATOM 688 O O . HIS A 1 86 ? 6.972 8.322 -6.108 1.00 85.38 86 HIS A O 1
ATOM 694 N N . TYR A 1 87 ? 5.313 8.200 -7.642 1.00 89.50 87 TYR A N 1
ATOM 695 C CA . TYR A 1 87 ? 4.259 8.762 -6.804 1.00 89.50 87 TYR A CA 1
ATOM 696 C C . TYR A 1 87 ? 2.929 8.071 -7.089 1.00 89.50 87 TYR A C 1
ATOM 698 O O . TYR A 1 87 ? 2.489 8.042 -8.240 1.00 89.50 87 TYR A O 1
ATOM 706 N N . ASP A 1 88 ? 2.272 7.578 -6.039 1.00 92.25 88 ASP A N 1
ATOM 707 C CA . ASP A 1 88 ? 0.898 7.090 -6.115 1.00 92.25 88 ASP A CA 1
ATOM 708 C C . ASP A 1 88 ? -0.031 7.915 -5.230 1.00 92.25 88 ASP A C 1
ATOM 710 O O . ASP A 1 88 ? 0.331 8.365 -4.141 1.00 92.25 88 ASP A O 1
ATOM 714 N N . MET A 1 89 ? -1.283 8.031 -5.657 1.00 95.19 89 MET A N 1
ATOM 715 C CA . MET A 1 89 ? -2.391 8.485 -4.824 1.00 95.19 89 MET A CA 1
ATOM 716 C C . MET A 1 89 ? -3.516 7.476 -4.856 1.00 95.19 89 MET A C 1
ATOM 718 O O . MET A 1 89 ? -3.670 6.717 -5.805 1.00 95.19 89 MET A O 1
ATOM 722 N N . GLY A 1 90 ? -4.346 7.484 -3.827 1.00 95.88 90 GLY A N 1
ATOM 723 C CA . GLY A 1 90 ? -5.425 6.529 -3.766 1.00 95.88 90 GLY A CA 1
ATOM 724 C C . GLY A 1 90 ? -6.303 6.667 -2.548 1.00 95.88 90 GLY A C 1
ATOM 725 O O . GLY A 1 90 ? -6.244 7.645 -1.797 1.00 95.88 90 GLY A O 1
ATOM 726 N N . PHE A 1 91 ? -7.111 5.640 -2.349 1.00 95.75 91 PHE A N 1
ATOM 727 C CA . PHE A 1 91 ? -7.860 5.463 -1.124 1.00 95.75 91 PHE A CA 1
ATOM 728 C C . PHE A 1 91 ? -8.002 3.987 -0.782 1.00 95.75 91 PHE A C 1
ATOM 730 O O . PHE A 1 91 ? -8.107 3.121 -1.654 1.00 95.75 91 PHE A O 1
ATOM 737 N N . MET A 1 92 ? -8.055 3.720 0.513 1.00 96.06 92 MET A N 1
ATOM 738 C CA . MET A 1 92 ? -8.440 2.440 1.073 1.00 96.06 92 MET A CA 1
ATOM 739 C C . MET A 1 92 ? -9.843 2.537 1.652 1.00 96.06 92 MET A C 1
ATOM 741 O O . MET A 1 92 ? -10.199 3.540 2.275 1.00 96.06 92 MET A O 1
ATOM 745 N N . ARG A 1 93 ? -10.634 1.478 1.491 1.00 93.94 93 ARG A N 1
ATOM 746 C CA . ARG A 1 93 ? -11.927 1.357 2.160 1.00 93.94 93 ARG A CA 1
ATOM 747 C C . ARG A 1 93 ? -12.233 -0.064 2.602 1.00 93.94 93 ARG A C 1
ATOM 749 O O . ARG A 1 93 ? -11.852 -1.016 1.931 1.00 93.94 93 ARG A O 1
ATOM 756 N N . CYS A 1 94 ? -12.990 -0.189 3.685 1.00 92.38 94 CYS A N 1
ATOM 757 C CA . CYS A 1 94 ? -13.584 -1.456 4.101 1.00 92.38 94 CYS A CA 1
ATOM 758 C C . CYS A 1 94 ? -15.019 -1.546 3.586 1.00 92.38 94 CYS A C 1
ATOM 760 O O . CYS A 1 94 ? -15.847 -0.674 3.873 1.00 92.38 94 CYS A O 1
ATOM 762 N N . ASN A 1 95 ? -15.309 -2.585 2.802 1.00 85.81 95 ASN A N 1
ATOM 763 C CA . ASN A 1 95 ? -16.647 -2.815 2.264 1.00 85.81 95 ASN A CA 1
ATOM 764 C C . ASN A 1 95 ? -17.573 -3.497 3.297 1.00 85.81 95 ASN A C 1
ATOM 766 O O . ASN A 1 95 ? -17.158 -3.876 4.394 1.00 85.81 95 ASN A O 1
ATOM 770 N N . HIS A 1 96 ? -18.843 -3.684 2.928 1.00 79.88 96 HIS A N 1
ATOM 771 C CA . HIS A 1 96 ? -19.853 -4.337 3.773 1.00 79.88 96 HIS A CA 1
ATOM 772 C C . HIS A 1 96 ? -19.545 -5.813 4.095 1.00 79.88 96 HIS A C 1
ATOM 774 O O . HIS A 1 96 ? -20.137 -6.368 5.012 1.00 79.88 96 HIS A O 1
ATOM 780 N N . LYS A 1 97 ? -18.612 -6.447 3.372 1.00 82.44 97 LYS A N 1
ATOM 781 C CA . LYS A 1 97 ? -18.128 -7.819 3.609 1.00 82.44 97 LYS A CA 1
ATOM 782 C C . LYS A 1 97 ? -16.844 -7.859 4.448 1.00 82.44 97 LYS A C 1
ATOM 784 O O . LYS A 1 97 ? -16.200 -8.903 4.516 1.00 82.44 97 LYS A O 1
ATOM 789 N N . ALA A 1 98 ? -16.461 -6.732 5.060 1.00 82.31 98 ALA A N 1
ATOM 790 C CA . ALA A 1 98 ? -15.208 -6.560 5.797 1.00 82.31 98 ALA A CA 1
ATOM 791 C C . ALA A 1 98 ? -13.942 -6.837 4.959 1.00 82.31 98 ALA A C 1
ATOM 793 O O . ALA A 1 98 ? -12.890 -7.178 5.501 1.00 82.31 98 ALA A O 1
ATOM 794 N N . GLU A 1 99 ? -14.028 -6.676 3.637 1.00 90.62 99 GLU A N 1
ATOM 795 C CA . GLU A 1 99 ? -12.870 -6.739 2.749 1.00 90.62 99 GLU A CA 1
ATOM 796 C C . GLU A 1 99 ? -12.264 -5.345 2.600 1.00 90.62 99 GLU A C 1
ATOM 798 O O . GLU A 1 99 ? -12.979 -4.354 2.406 1.00 90.62 99 GLU A O 1
ATOM 803 N N . LEU A 1 100 ? -10.938 -5.291 2.672 1.00 94.88 100 LEU A N 1
ATOM 804 C CA . LEU A 1 100 ? -10.144 -4.118 2.366 1.00 94.88 100 LEU A CA 1
ATOM 805 C C . LEU A 1 100 ? -10.012 -4.000 0.847 1.00 94.88 100 LEU A C 1
ATOM 807 O O . LEU A 1 100 ? -9.534 -4.919 0.183 1.00 94.88 100 LEU A O 1
ATOM 811 N N . GLU A 1 101 ? -10.418 -2.859 0.310 1.00 95.56 101 GLU A N 1
ATOM 812 C CA . GLU A 1 101 ? -10.193 -2.458 -1.074 1.00 95.56 101 GLU A CA 1
ATOM 813 C C . GLU A 1 101 ? -9.219 -1.280 -1.091 1.00 95.56 101 GLU A C 1
ATOM 815 O O . GLU A 1 101 ? -9.425 -0.308 -0.362 1.00 95.56 101 GLU A O 1
ATOM 820 N N . TRP A 1 102 ? -8.184 -1.345 -1.928 1.00 95.81 102 TRP A N 1
ATOM 821 C CA . TRP A 1 102 ? -7.253 -0.245 -2.167 1.00 95.81 102 TRP A CA 1
ATOM 822 C C . TRP A 1 102 ? -7.285 0.130 -3.647 1.00 95.81 102 TRP A C 1
ATOM 824 O O . TRP A 1 102 ? -7.016 -0.704 -4.510 1.00 95.81 102 TRP A O 1
ATOM 834 N N . ASN A 1 103 ? -7.647 1.383 -3.915 1.00 95.75 103 ASN A N 1
ATOM 835 C CA . ASN A 1 103 ? -7.653 1.988 -5.241 1.00 95.75 103 ASN A CA 1
ATOM 836 C C . ASN A 1 103 ? -6.436 2.900 -5.346 1.00 95.75 103 ASN A C 1
ATOM 838 O O . ASN A 1 103 ? -6.250 3.754 -4.479 1.00 95.75 103 ASN A O 1
ATOM 842 N N . ILE A 1 104 ? -5.626 2.709 -6.380 1.00 94.69 104 ILE A N 1
ATOM 843 C CA . ILE A 1 104 ? -4.314 3.330 -6.548 1.00 94.69 104 ILE A CA 1
ATOM 844 C C . ILE A 1 104 ? -4.241 3.899 -7.962 1.00 94.69 104 ILE A C 1
ATOM 846 O O . ILE A 1 104 ? -4.556 3.205 -8.924 1.00 94.69 104 ILE A O 1
ATOM 850 N N . ALA A 1 105 ? -3.824 5.151 -8.082 1.00 94.31 105 ALA A N 1
ATOM 851 C CA . ALA A 1 105 ? -3.471 5.806 -9.329 1.00 94.31 105 ALA A CA 1
ATOM 852 C C . ALA A 1 105 ? -2.008 6.246 -9.244 1.00 94.31 105 ALA A C 1
ATOM 854 O O . ALA A 1 105 ? -1.624 6.985 -8.334 1.00 94.31 105 ALA A O 1
ATOM 855 N N . SER A 1 106 ? -1.209 5.778 -10.193 1.00 90.56 106 SER A N 1
ATOM 856 C CA . SER A 1 106 ? 0.234 5.973 -10.249 1.00 90.56 106 SER A CA 1
ATOM 857 C C . SER A 1 106 ? 0.603 7.066 -11.249 1.00 90.56 106 SER A C 1
ATOM 859 O O . SER A 1 106 ? -0.026 7.214 -12.297 1.00 90.56 106 SER A O 1
ATOM 861 N N . ASN A 1 107 ? 1.672 7.813 -10.974 1.00 88.38 107 ASN A N 1
ATOM 862 C CA . ASN A 1 107 ? 2.188 8.856 -11.871 1.00 88.38 107 ASN A CA 1
ATOM 863 C C . ASN A 1 107 ? 2.709 8.320 -13.221 1.00 88.38 107 ASN A C 1
ATOM 865 O O . ASN A 1 107 ? 2.871 9.093 -14.161 1.00 88.38 107 ASN A O 1
ATOM 869 N N . ASN A 1 108 ? 2.932 7.008 -13.337 1.00 83.50 108 ASN A N 1
ATOM 870 C CA . ASN A 1 108 ? 3.227 6.325 -14.600 1.00 83.50 108 ASN A CA 1
ATOM 871 C C . ASN A 1 108 ? 1.972 6.036 -15.455 1.00 83.50 108 ASN A C 1
ATOM 873 O O . ASN A 1 108 ? 2.080 5.394 -16.496 1.00 83.50 108 ASN A O 1
ATOM 877 N N . GLY A 1 109 ? 0.791 6.489 -15.021 1.00 85.25 109 GLY A N 1
ATOM 878 C CA . GLY A 1 109 ? -0.477 6.329 -15.732 1.00 85.25 109 GLY A CA 1
ATOM 879 C C . GLY A 1 109 ? -1.250 5.053 -15.393 1.00 85.25 109 GLY A C 1
ATOM 880 O O . GLY A 1 109 ? -2.354 4.885 -15.914 1.00 85.25 109 GLY A O 1
ATOM 881 N N . ALA A 1 110 ? -0.717 4.179 -14.533 1.00 86.62 110 ALA A N 1
ATOM 882 C CA . ALA A 1 110 ? -1.394 2.958 -14.114 1.00 86.62 110 ALA A CA 1
ATOM 883 C C . ALA A 1 110 ? -2.479 3.220 -13.062 1.00 86.62 110 ALA A C 1
ATOM 885 O O . ALA A 1 110 ? -2.331 4.069 -12.181 1.00 86.62 110 ALA A O 1
ATOM 886 N N . VAL A 1 111 ? -3.558 2.442 -13.130 1.00 90.56 111 VAL A N 1
ATOM 887 C CA . VAL A 1 111 ? -4.624 2.425 -12.126 1.00 90.56 111 VAL A CA 1
ATOM 888 C C . VAL A 1 111 ? -4.858 0.992 -11.677 1.00 90.56 111 VAL A C 1
ATOM 890 O O . VAL A 1 111 ? -5.039 0.087 -12.488 1.00 90.56 111 VAL A O 1
ATOM 893 N N . GLU A 1 112 ? -4.871 0.780 -10.372 1.00 90.94 112 GLU A N 1
ATOM 894 C CA . GLU A 1 112 ? -4.975 -0.534 -9.759 1.00 90.94 112 GLU A CA 1
ATOM 895 C C . GLU A 1 112 ? -6.067 -0.526 -8.685 1.00 90.94 112 GLU A C 1
ATOM 897 O O . GLU A 1 112 ? -6.138 0.361 -7.836 1.00 90.94 112 GLU A O 1
ATOM 902 N N . VAL A 1 113 ? -6.910 -1.552 -8.707 1.00 92.94 113 VAL A N 1
ATOM 903 C CA . VAL A 1 113 ? -7.864 -1.883 -7.653 1.00 92.94 113 VAL A CA 1
ATOM 904 C C . VAL A 1 113 ? -7.495 -3.258 -7.128 1.00 92.94 113 VAL A C 1
ATOM 906 O O . VAL A 1 113 ? -7.640 -4.257 -7.836 1.00 92.94 113 VAL A O 1
ATOM 909 N N . VAL A 1 114 ? -7.060 -3.326 -5.872 1.00 93.81 114 VAL A N 1
ATOM 910 C CA . VAL A 1 114 ? -6.788 -4.591 -5.181 1.00 93.81 114 VAL A CA 1
ATOM 911 C C . VAL A 1 114 ? -7.740 -4.802 -4.012 1.00 93.81 114 VAL A C 1
ATOM 913 O O . VAL A 1 114 ? -8.171 -3.849 -3.362 1.00 93.81 114 VAL A O 1
ATOM 916 N N . LYS A 1 115 ? -8.079 -6.064 -3.740 1.00 94.94 115 LYS A N 1
ATOM 917 C CA . LYS A 1 115 ? -9.024 -6.471 -2.694 1.00 94.94 115 LYS A CA 1
ATOM 918 C C . LYS A 1 115 ? -8.499 -7.645 -1.893 1.00 94.94 115 LYS A C 1
ATOM 920 O O . LYS A 1 115 ? -7.847 -8.534 -2.437 1.00 94.94 115 LYS A O 1
AT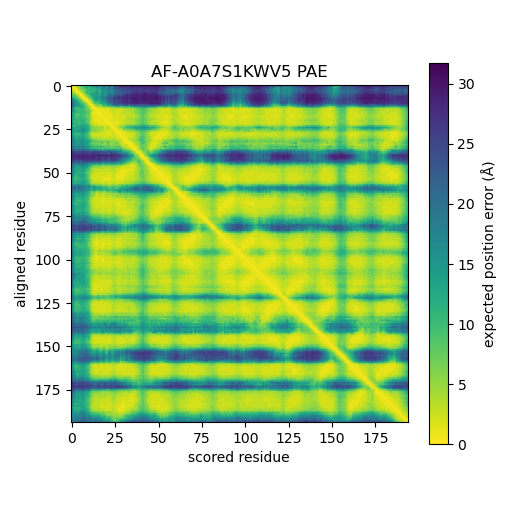OM 925 N N . GLY A 1 116 ? -8.833 -7.683 -0.613 1.00 93.88 116 GLY A N 1
ATOM 926 C CA . GLY A 1 116 ? -8.521 -8.820 0.238 1.00 93.88 116 GLY A CA 1
ATOM 927 C C . GLY A 1 116 ? -9.086 -8.685 1.639 1.00 93.88 116 GLY A C 1
ATOM 928 O O . GLY A 1 116 ? -9.652 -7.660 2.009 1.00 93.88 116 GLY A O 1
ATOM 929 N N . LYS A 1 117 ? -8.932 -9.738 2.437 1.00 91.25 117 LYS A N 1
ATOM 930 C CA . LYS A 1 117 ? -9.316 -9.717 3.849 1.00 91.25 117 LYS A CA 1
ATOM 931 C C . LYS A 1 117 ? -8.125 -9.321 4.709 1.00 91.25 117 LYS A C 1
ATOM 933 O O . LYS A 1 117 ? -6.991 -9.711 4.427 1.00 91.25 117 LYS A O 1
ATOM 938 N N . VAL A 1 118 ? -8.411 -8.579 5.774 1.00 90.06 118 VAL A N 1
ATOM 939 C CA . VAL A 1 118 ? -7.477 -8.425 6.888 1.00 90.06 118 VAL A CA 1
ATOM 940 C C . VAL A 1 118 ? -7.636 -9.641 7.790 1.00 90.06 118 VAL A C 1
ATOM 942 O O . VAL A 1 118 ? -8.758 -10.017 8.124 1.00 90.06 118 VAL A O 1
ATOM 945 N N . VAL A 1 119 ? -6.524 -10.261 8.163 1.00 89.06 119 VAL A N 1
ATOM 946 C CA . VAL A 1 119 ? -6.474 -11.408 9.073 1.00 89.06 119 VAL A CA 1
ATOM 947 C C . VAL A 1 119 ? -5.449 -11.154 10.170 1.00 89.06 119 VAL A C 1
ATOM 949 O O . VAL A 1 119 ? -4.459 -10.457 9.947 1.00 89.06 119 VAL A O 1
ATOM 952 N N . LEU A 1 120 ? -5.662 -11.737 11.345 1.00 86.25 120 LEU A N 1
ATOM 953 C CA . LEU A 1 120 ? -4.629 -11.828 12.374 1.00 86.25 120 LEU A CA 1
ATOM 954 C C . LEU A 1 120 ? -3.753 -13.048 12.058 1.00 86.25 120 LEU A C 1
ATOM 956 O O . LEU A 1 120 ? -4.270 -14.158 11.953 1.00 86.25 120 LEU A O 1
ATOM 960 N N . THR A 1 121 ? -2.450 -12.861 11.839 1.00 78.69 121 THR A N 1
ATOM 961 C CA . THR A 1 121 ? -1.530 -13.964 11.462 1.00 78.69 121 THR A CA 1
ATOM 962 C C . THR A 1 121 ? -0.875 -14.627 12.667 1.00 78.69 121 THR A C 1
ATOM 964 O O . THR A 1 121 ? -0.507 -15.796 12.631 1.00 78.69 121 THR A O 1
ATOM 967 N N . ASN A 1 122 ? -0.768 -13.880 13.752 1.00 69.25 122 ASN A N 1
ATOM 968 C CA . ASN A 1 122 ? -0.514 -14.313 15.114 1.00 69.25 122 ASN A CA 1
ATOM 969 C C . ASN A 1 122 ? -1.245 -13.283 15.996 1.00 69.25 122 ASN A C 1
ATOM 971 O O . ASN A 1 122 ? -1.578 -12.206 15.504 1.00 69.25 122 ASN A O 1
ATOM 975 N N . MET A 1 123 ? -1.523 -13.550 17.275 1.00 67.62 123 MET A N 1
ATOM 976 C CA . MET A 1 123 ? -2.289 -12.614 18.132 1.00 67.62 123 MET A CA 1
ATOM 977 C C . MET A 1 123 ? -1.683 -11.192 18.248 1.00 67.62 123 MET A C 1
ATOM 979 O O . MET A 1 123 ? -2.269 -10.328 18.893 1.00 67.62 123 MET A O 1
ATOM 983 N N . ASN A 1 124 ? -0.526 -10.940 17.623 1.00 77.50 124 ASN A N 1
ATOM 984 C CA . ASN A 1 124 ? 0.233 -9.705 17.689 1.00 77.50 124 ASN A CA 1
ATOM 985 C C . ASN A 1 124 ? 0.426 -8.992 16.340 1.00 77.50 124 ASN A C 1
ATOM 987 O O . ASN A 1 124 ? 0.963 -7.884 16.361 1.00 77.50 124 ASN A O 1
ATOM 991 N N . SER A 1 125 ? -0.009 -9.537 15.195 1.00 83.00 125 SER A N 1
ATOM 992 C CA . SER A 1 125 ? 0.030 -8.827 13.905 1.00 83.00 125 SER A CA 1
ATOM 993 C C . SER A 1 125 ? -1.244 -8.987 13.075 1.00 83.00 125 SER A C 1
ATOM 995 O O . SER A 1 125 ? -1.886 -10.038 13.058 1.00 83.00 125 SER A O 1
ATOM 997 N N . ALA A 1 126 ? -1.606 -7.911 12.373 1.00 88.38 126 ALA A N 1
ATOM 998 C CA . ALA A 1 126 ? -2.638 -7.917 11.348 1.00 88.38 126 ALA A CA 1
ATOM 999 C C . ALA A 1 126 ? -1.993 -7.827 9.972 1.00 88.38 126 ALA A C 1
ATOM 1001 O O . ALA A 1 126 ? -1.073 -7.037 9.745 1.00 88.38 126 ALA A O 1
ATOM 1002 N N . ARG A 1 127 ? -2.524 -8.616 9.043 1.00 91.69 127 ARG A N 1
ATOM 1003 C CA . ARG A 1 127 ? -2.037 -8.729 7.677 1.00 91.69 127 ARG A CA 1
ATOM 1004 C C . ARG A 1 127 ? -3.187 -8.629 6.690 1.00 91.69 127 ARG A C 1
ATOM 1006 O O . ARG A 1 127 ? -4.187 -9.329 6.825 1.00 91.69 127 ARG A O 1
ATOM 1013 N N . ALA A 1 128 ? -3.014 -7.814 5.662 1.00 93.00 128 ALA A N 1
ATOM 1014 C CA . ALA A 1 128 ? -3.868 -7.775 4.488 1.00 93.00 128 ALA A CA 1
ATOM 1015 C C . ALA A 1 128 ? -3.100 -8.342 3.291 1.00 93.00 128 ALA A C 1
ATOM 1017 O O . ALA A 1 128 ? -2.014 -7.865 2.963 1.00 93.00 128 ALA A O 1
ATOM 1018 N N . VAL A 1 129 ? -3.666 -9.353 2.631 1.00 94.19 129 VAL A N 1
ATOM 1019 C CA . VAL A 1 129 ? -3.179 -9.833 1.330 1.00 94.19 129 VAL A CA 1
ATOM 1020 C C . VAL A 1 129 ? -4.185 -9.400 0.281 1.00 94.19 129 VAL A C 1
ATOM 1022 O O . VAL A 1 129 ? -5.310 -9.891 0.268 1.00 94.19 129 VAL A O 1
ATOM 1025 N N . LEU A 1 130 ? -3.778 -8.469 -0.572 1.00 94.06 130 LEU A N 1
ATOM 1026 C CA . LEU A 1 130 ? -4.622 -7.826 -1.564 1.00 94.06 130 LEU A CA 1
ATOM 1027 C C . LEU A 1 130 ? -4.270 -8.361 -2.954 1.00 94.06 130 LEU A C 1
ATOM 1029 O O . LEU A 1 130 ? -3.109 -8.344 -3.366 1.00 94.06 130 LEU A O 1
ATOM 1033 N N . LEU A 1 131 ? -5.286 -8.852 -3.651 1.00 92.25 131 LEU A N 1
ATOM 1034 C CA . LEU A 1 131 ? -5.215 -9.435 -4.988 1.00 92.25 131 LEU A CA 1
ATOM 1035 C C . LEU A 1 131 ? -5.919 -8.514 -5.993 1.00 92.25 131 LEU A C 1
ATOM 1037 O O . LEU A 1 131 ? -6.785 -7.735 -5.588 1.00 92.25 131 LEU A O 1
ATOM 1041 N N . PRO A 1 132 ? -5.586 -8.583 -7.290 1.00 89.44 132 PRO A N 1
ATOM 1042 C CA . PRO A 1 132 ? -6.099 -7.647 -8.271 1.00 89.44 132 PRO A CA 1
ATOM 1043 C C . PRO A 1 132 ? -7.583 -7.927 -8.512 1.00 89.44 132 PRO A C 1
ATOM 1045 O O . PRO A 1 132 ? -7.986 -9.053 -8.797 1.00 89.44 132 PRO A O 1
ATOM 1048 N N . ALA A 1 133 ? -8.394 -6.884 -8.382 1.00 87.19 133 ALA A N 1
ATOM 1049 C CA . ALA A 1 133 ? -9.805 -6.866 -8.756 1.00 87.19 133 ALA A CA 1
ATOM 1050 C C . ALA A 1 133 ? -10.038 -6.074 -10.054 1.00 87.19 133 ALA A C 1
ATOM 1052 O O . ALA A 1 133 ? -11.053 -6.269 -10.716 1.00 87.19 133 ALA A O 1
ATOM 1053 N N . GLY A 1 134 ? -9.097 -5.200 -10.416 1.00 83.00 134 GLY A N 1
ATOM 1054 C CA . GLY A 1 134 ? -9.034 -4.509 -11.698 1.00 83.00 134 GLY A CA 1
ATOM 1055 C C . GLY A 1 134 ? -7.689 -3.807 -11.842 1.00 83.00 134 GLY A C 1
ATOM 1056 O O . GLY A 1 134 ? -7.222 -3.183 -10.896 1.00 83.00 134 GLY A O 1
ATOM 1057 N N . VAL A 1 135 ? -7.052 -3.923 -13.002 1.00 78.44 135 VAL A N 1
ATOM 1058 C CA . VAL A 1 135 ? -5.791 -3.240 -13.313 1.00 78.44 135 VAL A CA 1
ATOM 1059 C C . VAL A 1 135 ? -5.934 -2.628 -14.69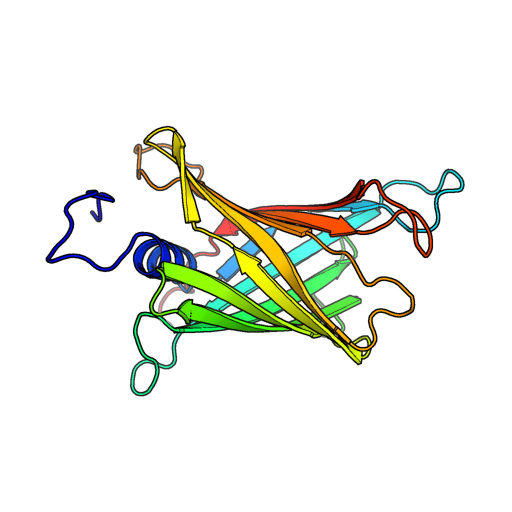5 1.00 78.44 135 VAL A C 1
ATOM 1061 O O . VAL A 1 135 ? -6.334 -3.310 -15.636 1.00 78.44 135 VAL A O 1
ATOM 1064 N N . LEU A 1 136 ? -5.629 -1.342 -14.808 1.00 75.56 136 LEU A N 1
ATOM 1065 C CA . LEU A 1 136 ? -5.650 -0.587 -16.049 1.00 75.56 136 LEU A CA 1
ATOM 1066 C C . LEU A 1 136 ? -4.280 0.048 -16.257 1.00 75.56 136 LEU A C 1
ATOM 1068 O O . LEU A 1 136 ? -3.687 0.590 -15.326 1.00 75.56 136 LEU A O 1
ATOM 1072 N N . ASN A 1 137 ? -3.808 0.022 -17.501 1.00 73.56 137 ASN A N 1
ATOM 1073 C CA . ASN A 1 137 ? -2.647 0.794 -17.940 1.00 73.56 137 ASN A CA 1
ATOM 1074 C C . ASN A 1 137 ? -1.331 0.503 -17.180 1.00 73.56 137 ASN A C 1
ATOM 1076 O O . ASN A 1 137 ? -0.436 1.339 -17.135 1.00 73.56 137 ASN A O 1
ATOM 1080 N N . LEU A 1 138 ? -1.182 -0.698 -16.611 1.00 68.94 138 LEU A N 1
ATOM 1081 C CA . LEU A 1 138 ? 0.074 -1.185 -16.016 1.00 68.94 138 LEU A CA 1
ATOM 1082 C C . LEU A 1 138 ? 0.993 -1.840 -17.082 1.00 68.94 138 LEU A C 1
ATOM 1084 O O . LEU A 1 138 ? 1.866 -2.646 -16.754 1.00 68.94 138 LEU A O 1
ATOM 1088 N N . GLY A 1 139 ? 0.767 -1.531 -18.367 1.00 68.56 139 GLY A N 1
ATOM 1089 C CA . GLY A 1 139 ? 1.248 -2.317 -19.509 1.00 68.56 139 GLY A CA 1
ATOM 1090 C C . GLY A 1 139 ? 0.585 -3.698 -19.557 1.00 68.56 139 GLY A C 1
ATOM 1091 O O . GLY A 1 139 ? -0.544 -3.861 -19.093 1.00 68.56 139 GLY A O 1
ATOM 1092 N N . ASP A 1 140 ? 1.313 -4.715 -20.016 1.00 60.03 140 ASP A N 1
ATOM 1093 C CA . ASP A 1 140 ? 0.808 -6.097 -20.154 1.00 60.03 140 ASP A CA 1
ATOM 1094 C C . ASP A 1 140 ? 0.785 -6.885 -18.826 1.00 60.03 140 ASP A C 1
ATOM 1096 O O . ASP A 1 140 ? 0.789 -8.118 -18.768 1.00 60.03 140 ASP A O 1
ATOM 1100 N N . ARG A 1 141 ? 0.801 -6.165 -17.701 1.00 66.88 141 ARG A N 1
ATOM 1101 C CA . ARG A 1 141 ? 0.904 -6.716 -16.348 1.00 66.88 141 ARG A CA 1
ATOM 1102 C C . ARG A 1 141 ? -0.459 -6.630 -15.678 1.00 66.88 141 ARG A C 1
ATOM 1104 O O . ARG A 1 141 ? -0.826 -5.614 -15.104 1.00 66.88 141 ARG A O 1
ATOM 1111 N N . THR A 1 142 ? -1.218 -7.714 -15.741 1.00 66.25 142 THR A N 1
ATOM 1112 C CA . THR A 1 142 ? -2.599 -7.765 -15.224 1.00 66.25 142 THR A CA 1
ATOM 1113 C C . THR A 1 142 ? -2.711 -8.383 -13.830 1.00 66.25 142 THR A C 1
ATOM 1115 O O . THR A 1 142 ? -3.766 -8.304 -13.204 1.00 66.25 142 THR A O 1
ATOM 1118 N N . ALA A 1 143 ? -1.634 -8.994 -13.325 1.00 71.38 143 ALA A N 1
ATOM 1119 C CA . ALA A 1 143 ? -1.633 -9.694 -12.047 1.00 71.38 143 ALA A CA 1
ATOM 1120 C C . ALA A 1 143 ? -0.650 -9.058 -11.064 1.00 71.38 143 ALA A C 1
ATOM 1122 O O . ALA A 1 143 ? 0.559 -9.181 -11.210 1.00 71.38 143 ALA A O 1
ATOM 1123 N N . THR A 1 144 ? -1.165 -8.424 -10.024 1.00 85.31 144 THR A N 1
ATOM 1124 C CA . THR A 1 144 ? -0.381 -7.862 -8.923 1.00 85.31 144 THR A CA 1
ATOM 1125 C C . THR A 1 144 ? -0.793 -8.500 -7.605 1.00 85.31 144 THR A C 1
ATOM 1127 O O . THR A 1 144 ? -1.863 -9.091 -7.479 1.00 85.31 144 THR A O 1
ATOM 1130 N N . LYS A 1 145 ? 0.057 -8.404 -6.590 1.00 91.12 145 LYS A N 1
ATOM 1131 C CA . LYS A 1 145 ? -0.320 -8.717 -5.211 1.00 91.12 145 LYS A CA 1
ATOM 1132 C C . LYS A 1 145 ? 0.345 -7.713 -4.291 1.00 91.12 145 LYS A C 1
ATOM 1134 O O . LYS A 1 145 ? 1.547 -7.486 -4.395 1.00 91.12 145 LYS A O 1
ATOM 1139 N N . ARG A 1 146 ? -0.428 -7.168 -3.358 1.00 93.75 146 ARG A N 1
ATOM 1140 C CA . ARG A 1 146 ? 0.075 -6.308 -2.284 1.00 93.75 146 ARG A CA 1
ATOM 1141 C C . ARG A 1 146 ? -0.099 -7.003 -0.951 1.00 93.75 146 ARG A C 1
ATOM 1143 O O . ARG A 1 146 ? -1.139 -7.601 -0.684 1.00 93.75 146 ARG A O 1
ATOM 1150 N N . VAL A 1 147 ? 0.920 -6.939 -0.112 1.00 94.31 147 VAL A N 1
ATOM 1151 C CA . VAL A 1 147 ? 0.846 -7.382 1.278 1.00 94.31 147 VAL A CA 1
ATOM 1152 C C . VAL A 1 147 ? 1.092 -6.168 2.149 1.00 94.31 147 VAL A C 1
ATOM 1154 O O . VAL A 1 147 ? 2.067 -5.458 1.935 1.00 94.31 147 VAL A O 1
ATOM 1157 N N . LEU A 1 148 ? 0.208 -5.941 3.115 1.00 93.62 148 LEU A N 1
ATOM 1158 C CA . LEU A 1 148 ? 0.418 -4.989 4.198 1.00 93.62 148 LEU A CA 1
ATOM 1159 C C . LEU A 1 148 ? 0.395 -5.762 5.507 1.00 93.62 148 LEU A C 1
ATOM 1161 O O . LEU A 1 148 ? -0.554 -6.501 5.758 1.00 93.62 148 LEU A O 1
ATOM 1165 N N . GLU A 1 149 ? 1.412 -5.598 6.339 1.00 91.75 149 GLU A N 1
ATOM 1166 C CA . GLU A 1 149 ? 1.465 -6.224 7.657 1.00 91.75 149 GLU A CA 1
ATOM 1167 C C . GLU A 1 149 ? 1.964 -5.236 8.705 1.00 91.75 149 GLU A C 1
ATOM 1169 O O . GLU A 1 149 ? 2.905 -4.479 8.467 1.00 91.75 149 GLU A O 1
ATOM 1174 N N . MET A 1 150 ? 1.317 -5.242 9.867 1.00 87.25 150 MET A N 1
ATOM 1175 C CA . MET A 1 150 ? 1.676 -4.386 10.992 1.00 87.25 150 MET A CA 1
ATOM 1176 C C . MET A 1 150 ? 1.452 -5.104 12.327 1.00 87.25 150 MET A C 1
ATOM 1178 O O . MET A 1 150 ? 0.507 -5.894 12.454 1.00 87.25 150 MET A O 1
ATOM 1182 N N . PRO A 1 151 ? 2.266 -4.810 13.352 1.00 80.94 151 PRO A N 1
ATOM 1183 C CA . PRO A 1 151 ? 1.977 -5.219 14.718 1.00 80.94 151 PRO A CA 1
ATOM 1184 C C . PRO A 1 151 ? 0.677 -4.575 15.224 1.00 80.94 151 PRO A C 1
ATOM 1186 O O . PRO A 1 151 ? 0.449 -3.384 15.017 1.00 80.94 151 PRO A O 1
ATOM 1189 N N . VAL A 1 152 ? -0.164 -5.346 15.917 1.00 74.00 152 VAL A N 1
ATOM 1190 C CA . VAL A 1 152 ? -1.425 -4.868 16.521 1.00 74.00 152 VAL A CA 1
ATOM 1191 C C . VAL A 1 152 ? -1.357 -4.705 18.035 1.00 74.00 152 VAL A C 1
ATOM 1193 O O . VAL A 1 152 ? -2.223 -4.051 18.616 1.00 74.00 152 VAL A O 1
ATOM 1196 N N . VAL A 1 153 ? -0.320 -5.244 18.680 1.00 63.97 153 VAL A N 1
ATOM 1197 C CA . VAL A 1 153 ? -0.104 -5.093 20.123 1.00 63.97 153 VAL A CA 1
ATOM 1198 C C . VAL A 1 153 ? 1.020 -4.098 20.376 1.00 63.97 153 VAL A C 1
ATOM 1200 O O . VAL A 1 153 ? 2.127 -4.231 19.856 1.00 63.97 153 VAL A O 1
ATOM 1203 N N . ASP A 1 154 ? 0.733 -3.113 21.221 1.00 55.66 154 ASP A N 1
ATOM 1204 C CA . ASP A 1 154 ? 1.731 -2.227 21.810 1.00 55.66 154 ASP A CA 1
ATOM 1205 C C . ASP A 1 154 ? 2.469 -2.996 22.917 1.00 55.66 154 ASP A C 1
ATOM 1207 O O . ASP A 1 154 ? 2.132 -2.916 24.095 1.00 55.66 154 ASP A O 1
ATOM 1211 N N . THR A 1 155 ? 3.414 -3.862 22.540 1.00 47.44 155 THR A N 1
ATOM 1212 C CA . THR A 1 155 ? 4.075 -4.780 23.487 1.00 47.44 155 THR A CA 1
ATOM 1213 C C . THR A 1 155 ? 5.112 -4.088 24.383 1.00 47.44 155 THR A C 1
ATOM 1215 O O . THR A 1 155 ? 6.001 -4.762 24.901 1.00 47.44 155 THR A O 1
ATOM 1218 N N . GLY A 1 156 ? 5.117 -2.752 24.482 1.00 44.34 156 GLY A N 1
ATOM 1219 C CA . GLY A 1 156 ? 6.223 -2.008 25.097 1.00 44.34 156 GLY A CA 1
ATOM 1220 C C . GLY A 1 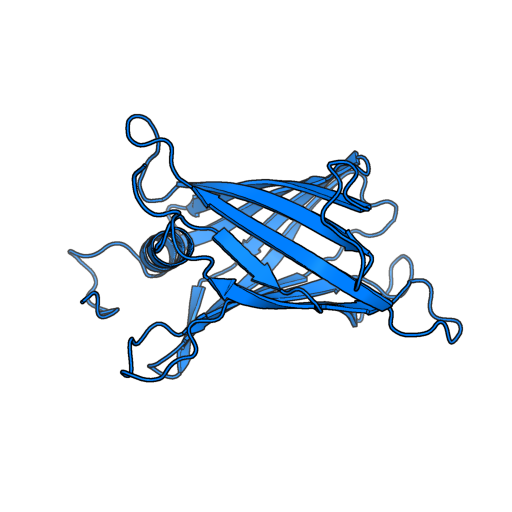156 ? 7.574 -2.259 24.406 1.00 44.34 156 GLY A C 1
ATOM 1221 O O . GLY A 1 156 ? 8.625 -2.001 24.987 1.00 44.34 156 GLY A O 1
ATOM 1222 N N . LYS A 1 157 ? 7.561 -2.797 23.172 1.00 47.50 157 LYS A N 1
ATOM 1223 C CA . LYS A 1 157 ? 8.758 -3.047 22.356 1.00 47.50 157 LYS A CA 1
ATOM 1224 C C . LYS A 1 157 ? 8.830 -2.029 21.213 1.00 47.50 157 LYS A C 1
ATOM 1226 O O . LYS A 1 157 ? 7.810 -1.730 20.598 1.00 47.50 157 LYS A O 1
ATOM 1231 N N . PRO A 1 158 ? 10.031 -1.545 20.865 1.00 43.25 158 PRO A N 1
ATOM 1232 C CA . PRO A 1 158 ? 10.229 -0.302 20.114 1.00 43.25 158 PRO A CA 1
ATOM 1233 C C . PRO A 1 158 ? 9.997 -0.381 18.594 1.00 43.25 158 PRO A C 1
ATOM 1235 O O . PRO A 1 158 ? 10.489 0.476 17.869 1.00 43.25 158 PRO A O 1
ATOM 1238 N N . ARG A 1 159 ? 9.312 -1.396 18.054 1.00 54.03 159 ARG A N 1
ATOM 1239 C CA . ARG A 1 159 ? 9.217 -1.558 16.590 1.00 54.03 159 ARG A CA 1
ATOM 1240 C C . ARG A 1 159 ? 7.781 -1.696 16.117 1.00 54.03 159 ARG A C 1
ATOM 1242 O O . ARG A 1 159 ? 7.360 -2.763 15.686 1.00 54.03 159 ARG A O 1
ATOM 1249 N N . GLN A 1 160 ? 7.050 -0.584 16.167 1.00 74.88 160 GLN A N 1
ATOM 1250 C CA . GLN A 1 160 ? 5.944 -0.375 15.236 1.00 74.88 160 GLN A CA 1
ATOM 1251 C C . GLN A 1 160 ? 6.565 -0.219 13.846 1.00 74.88 160 GLN A C 1
ATOM 1253 O O . GLN A 1 160 ? 7.376 0.678 13.637 1.00 74.88 160 GLN A O 1
ATOM 1258 N N . PHE A 1 161 ? 6.239 -1.118 12.925 1.00 85.12 161 PHE A N 1
ATOM 1259 C CA . PHE A 1 161 ? 6.613 -0.989 11.522 1.00 85.12 161 PHE A CA 1
ATOM 1260 C C . PHE A 1 161 ? 5.430 -1.375 10.639 1.00 85.12 161 PHE A C 1
ATOM 1262 O O . PHE A 1 161 ? 4.565 -2.150 11.050 1.00 85.12 161 PHE A O 1
ATOM 1269 N N . LEU A 1 162 ? 5.417 -0.842 9.425 1.00 89.69 162 LEU A N 1
ATOM 1270 C CA . LEU A 1 162 ? 4.549 -1.259 8.341 1.00 89.69 162 LEU A CA 1
ATOM 1271 C C . LEU A 1 162 ? 5.407 -2.005 7.323 1.00 89.69 162 LEU A C 1
ATOM 1273 O O . LEU A 1 162 ? 6.297 -1.420 6.706 1.00 89.69 162 LEU A O 1
ATOM 1277 N N . LEU A 1 163 ? 5.148 -3.298 7.160 1.00 92.25 163 LEU A N 1
ATOM 1278 C CA . LEU A 1 163 ? 5.681 -4.071 6.049 1.00 92.25 163 LEU A CA 1
ATOM 1279 C C . LEU A 1 163 ? 4.748 -3.892 4.853 1.00 92.25 163 LEU A C 1
ATOM 1281 O O . LEU A 1 163 ? 3.556 -4.187 4.953 1.00 92.25 163 LEU A O 1
ATOM 1285 N N . HIS A 1 164 ? 5.296 -3.441 3.731 1.00 94.38 164 HIS A N 1
ATOM 1286 C CA . HIS A 1 164 ? 4.625 -3.439 2.439 1.00 94.38 164 HIS A CA 1
ATOM 1287 C C . HIS A 1 164 ? 5.436 -4.271 1.447 1.00 94.38 164 HIS A C 1
ATOM 1289 O O . HIS A 1 164 ? 6.621 -4.031 1.231 1.00 94.38 164 HIS A O 1
ATOM 1295 N N . GLU A 1 165 ? 4.795 -5.270 0.849 1.00 93.75 165 GLU A N 1
ATOM 1296 C CA . GLU A 1 165 ? 5.385 -6.067 -0.223 1.00 93.75 165 GLU A CA 1
ATOM 1297 C C . GLU A 1 165 ? 4.519 -5.928 -1.471 1.00 93.75 165 GLU A C 1
ATOM 1299 O O . GLU A 1 165 ? 3.293 -6.065 -1.405 1.00 93.75 165 GLU A O 1
ATOM 1304 N N . PHE A 1 166 ? 5.156 -5.708 -2.615 1.00 90.81 166 PHE A N 1
ATOM 1305 C CA . PHE A 1 166 ? 4.488 -5.657 -3.908 1.00 90.81 166 PHE A CA 1
ATOM 1306 C C . PHE A 1 166 ? 5.064 -6.726 -4.825 1.00 90.81 166 PHE A C 1
ATOM 1308 O O . PHE A 1 166 ? 6.276 -6.808 -5.024 1.00 90.81 166 PHE A O 1
ATOM 1315 N N . TYR A 1 167 ? 4.180 -7.544 -5.382 1.00 89.12 167 TYR A N 1
ATOM 1316 C CA . TYR A 1 167 ? 4.511 -8.631 -6.287 1.00 89.12 167 TYR A CA 1
ATOM 1317 C C . TYR A 1 167 ? 3.849 -8.402 -7.637 1.00 89.12 167 TYR A C 1
ATOM 1319 O O . TYR A 1 167 ? 2.708 -7.944 -7.713 1.00 89.12 167 TYR A O 1
ATOM 1327 N N . MET A 1 168 ? 4.544 -8.799 -8.694 1.00 84.06 168 MET A N 1
ATOM 1328 C CA . MET A 1 168 ? 4.081 -8.654 -10.071 1.00 84.06 168 MET A CA 1
ATOM 1329 C C . MET A 1 168 ? 4.671 -9.765 -10.958 1.00 84.06 168 MET A C 1
ATOM 1331 O O . MET A 1 168 ? 5.574 -10.481 -10.512 1.00 84.06 168 MET A O 1
ATOM 1335 N N . PRO A 1 169 ? 4.186 -9.947 -12.196 1.00 78.06 169 PRO A N 1
ATOM 1336 C CA . PRO A 1 169 ? 4.642 -10.999 -13.095 1.00 78.06 169 PRO A CA 1
ATOM 1337 C C . PRO A 1 169 ? 6.070 -10.711 -13.560 1.00 78.06 169 PRO A C 1
ATOM 1339 O O . PRO A 1 169 ? 6.413 -9.557 -13.827 1.00 78.06 169 PRO A O 1
ATOM 1342 N N . LYS A 1 170 ? 6.898 -11.756 -13.674 1.00 71.25 170 LYS A N 1
ATOM 1343 C CA . LYS A 1 170 ? 8.283 -11.661 -14.177 1.00 71.25 170 LYS A CA 1
ATOM 1344 C C . LYS A 1 170 ? 8.346 -11.137 -15.618 1.00 71.25 170 LYS A C 1
ATOM 1346 O O . LYS A 1 170 ? 9.247 -10.378 -15.977 1.00 71.25 170 LYS A O 1
ATOM 1351 N N . THR A 1 171 ? 7.373 -11.564 -16.404 1.00 67.38 171 THR A N 1
ATOM 1352 C CA . THR A 1 171 ? 7.198 -11.375 -17.843 1.00 67.38 171 THR A CA 1
ATOM 1353 C C . THR A 1 171 ? 5.700 -11.274 -18.120 1.00 67.38 171 THR A C 1
ATOM 1355 O O . THR A 1 171 ? 4.878 -11.591 -17.257 1.00 67.38 171 THR A O 1
ATOM 1358 N N . GLU A 1 172 ? 5.341 -10.774 -19.297 1.00 64.19 172 GLU A N 1
ATOM 1359 C CA . GLU A 1 172 ? 3.955 -10.738 -19.764 1.00 64.19 172 GLU A CA 1
ATOM 1360 C C . GLU A 1 172 ? 3.312 -12.135 -19.690 1.00 64.19 172 GLU A C 1
ATOM 1362 O O . GLU A 1 172 ? 3.946 -13.133 -20.021 1.00 64.19 172 GLU A O 1
ATOM 1367 N N . GLY A 1 173 ? 2.070 -12.219 -19.203 1.00 60.91 173 GLY A N 1
ATOM 1368 C CA . GLY A 1 173 ? 1.294 -13.467 -19.150 1.00 60.91 173 GLY A CA 1
ATOM 1369 C C . GLY A 1 173 ? 1.730 -14.520 -18.115 1.00 60.91 173 GLY A C 1
ATOM 1370 O O . GLY A 1 173 ? 0.940 -15.414 -17.806 1.00 60.91 173 GLY A O 1
ATOM 1371 N N . ASP A 1 174 ? 2.924 -14.412 -17.524 1.00 61.28 174 ASP A N 1
ATOM 1372 C CA . ASP A 1 174 ? 3.477 -15.466 -16.669 1.00 61.28 174 ASP A CA 1
ATOM 1373 C C . ASP A 1 174 ? 3.026 -15.390 -15.202 1.00 61.28 174 ASP A C 1
ATOM 1375 O O . ASP A 1 174 ? 3.228 -14.410 -14.481 1.00 61.28 174 ASP A O 1
ATOM 1379 N N . LYS A 1 175 ? 2.507 -16.517 -14.710 1.00 65.38 175 LYS A N 1
ATOM 1380 C CA . LYS A 1 175 ? 2.594 -16.899 -13.295 1.00 65.38 175 LYS A CA 1
ATOM 1381 C C . LYS A 1 175 ? 3.858 -17.760 -13.165 1.00 65.38 175 LYS A C 1
ATOM 1383 O O . LYS A 1 175 ? 4.024 -18.672 -13.969 1.00 65.38 175 LYS A O 1
ATOM 1388 N N . PRO A 1 176 ? 4.733 -17.531 -12.174 1.00 75.69 176 PRO A N 1
ATOM 1389 C CA . PRO A 1 176 ? 4.405 -16.992 -10.855 1.00 75.69 176 PRO A CA 1
ATOM 1390 C C . PRO A 1 176 ? 4.683 -15.492 -10.667 1.00 75.69 176 PRO A C 1
ATOM 1392 O O . PRO A 1 176 ? 5.565 -14.906 -11.292 1.00 75.69 176 PRO A O 1
ATOM 1395 N N . LEU A 1 177 ? 3.952 -14.893 -9.719 1.00 84.19 177 LEU A N 1
ATOM 1396 C CA . LEU A 1 177 ? 4.262 -13.564 -9.190 1.00 84.19 177 LEU A CA 1
ATOM 1397 C C . LEU A 1 177 ? 5.581 -13.602 -8.413 1.00 84.19 177 LEU A C 1
ATOM 1399 O O . LEU A 1 177 ? 5.799 -14.504 -7.603 1.00 84.19 177 LEU A O 1
ATOM 1403 N N . VAL A 1 178 ? 6.419 -12.588 -8.609 1.00 85.38 178 VAL A N 1
ATOM 1404 C CA . VAL A 1 178 ? 7.703 -12.426 -7.916 1.00 85.38 178 VAL A CA 1
ATOM 1405 C C . VAL A 1 178 ? 7.720 -11.120 -7.128 1.00 85.38 178 VAL A C 1
ATOM 1407 O O . VAL A 1 178 ? 7.062 -10.154 -7.516 1.00 85.38 178 VAL A O 1
ATOM 1410 N N . GLU A 1 179 ? 8.440 -11.100 -6.003 1.00 88.00 179 GLU A N 1
A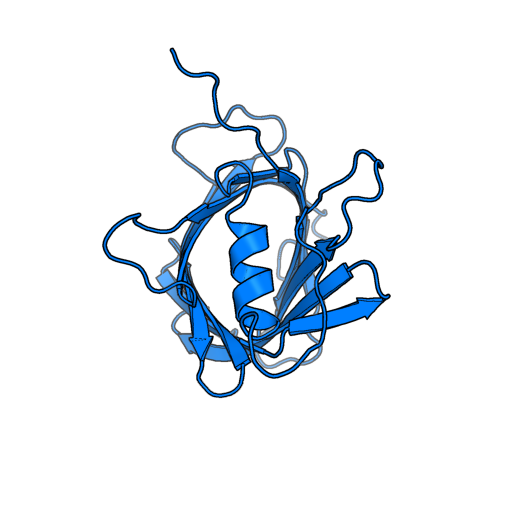TOM 1411 C CA . GLU A 1 179 ? 8.608 -9.892 -5.184 1.00 88.00 179 GLU A CA 1
ATOM 1412 C C . GLU A 1 179 ? 9.301 -8.817 -6.031 1.00 88.00 179 GLU A C 1
ATOM 1414 O O . GLU A 1 179 ? 10.403 -9.024 -6.543 1.00 88.00 179 GLU A O 1
ATOM 1419 N N . HIS A 1 180 ? 8.643 -7.677 -6.211 1.00 85.94 180 HIS A N 1
ATOM 1420 C CA . HIS A 1 180 ? 9.193 -6.525 -6.915 1.00 85.94 180 HIS A CA 1
ATOM 1421 C C . HIS A 1 180 ? 9.712 -5.478 -5.941 1.00 85.94 180 HIS A C 1
ATOM 1423 O O . HIS A 1 180 ? 10.806 -4.961 -6.154 1.00 85.94 180 HIS A O 1
ATOM 1429 N N . LEU A 1 181 ? 8.955 -5.209 -4.875 1.00 90.19 181 LEU A N 1
ATOM 1430 C CA . LEU A 1 181 ? 9.287 -4.234 -3.840 1.00 90.19 181 LEU A CA 1
ATOM 1431 C C . LEU A 1 181 ? 9.056 -4.833 -2.454 1.00 90.19 181 LEU A C 1
ATOM 1433 O O . LEU A 1 181 ? 8.073 -5.552 -2.242 1.00 90.19 181 LEU A O 1
ATOM 1437 N N . ARG A 1 182 ? 9.935 -4.482 -1.515 1.00 92.19 182 ARG A N 1
ATOM 1438 C CA . ARG A 1 182 ? 9.817 -4.807 -0.095 1.00 92.19 182 ARG A CA 1
ATOM 1439 C C . ARG A 1 182 ? 10.223 -3.600 0.743 1.00 92.19 182 ARG A C 1
ATOM 1441 O O . ARG A 1 182 ? 11.398 -3.223 0.785 1.00 92.19 182 ARG A O 1
ATOM 1448 N N . ASP A 1 183 ? 9.244 -3.045 1.444 1.00 93.06 183 ASP A N 1
ATOM 1449 C CA . ASP A 1 183 ? 9.373 -1.870 2.295 1.00 93.06 183 ASP A CA 1
ATOM 1450 C C . ASP A 1 183 ? 9.130 -2.256 3.753 1.00 93.06 183 ASP A C 1
ATOM 1452 O O . ASP A 1 183 ? 8.070 -2.780 4.091 1.00 93.06 183 ASP A O 1
ATOM 1456 N N . GLN A 1 184 ? 10.084 -1.961 4.635 1.00 93.25 184 GLN A N 1
ATOM 1457 C CA . GLN A 1 184 ? 9.872 -2.024 6.080 1.00 93.25 184 GLN A CA 1
ATOM 1458 C C . GLN A 1 184 ? 9.939 -0.607 6.642 1.00 93.25 184 GLN A C 1
ATOM 1460 O O . GLN A 1 184 ? 11.017 -0.076 6.894 1.00 93.25 184 GLN A O 1
ATOM 1465 N N . MET A 1 185 ? 8.771 0.001 6.810 1.00 91.75 185 MET A N 1
ATOM 1466 C CA . MET A 1 185 ? 8.625 1.410 7.150 1.00 91.75 185 MET A CA 1
ATOM 1467 C C . MET A 1 185 ? 8.373 1.615 8.639 1.00 91.75 185 MET A C 1
ATOM 1469 O O . MET A 1 185 ? 7.604 0.879 9.250 1.00 91.75 185 MET A O 1
ATOM 1473 N N . MET A 1 186 ? 8.964 2.653 9.214 1.00 90.62 186 MET A N 1
ATOM 1474 C CA . MET A 1 186 ? 8.728 3.098 10.585 1.00 90.62 186 MET A CA 1
ATOM 1475 C C . MET A 1 186 ? 7.706 4.243 10.596 1.00 90.62 186 MET A C 1
ATOM 1477 O O . MET A 1 186 ? 7.676 5.028 9.647 1.00 90.62 186 MET A O 1
ATOM 1481 N N . PRO A 1 187 ? 6.867 4.376 11.636 1.00 89.12 187 PRO A N 1
ATOM 1482 C CA . PRO A 1 187 ? 5.989 5.529 11.763 1.00 89.12 187 PRO A CA 1
ATOM 1483 C C . PRO A 1 187 ? 6.828 6.798 11.944 1.00 89.12 187 PRO A C 1
ATOM 1485 O O . PRO A 1 187 ? 7.750 6.833 12.760 1.00 89.12 187 PRO A O 1
ATOM 1488 N N . VAL A 1 188 ? 6.489 7.846 11.200 1.00 87.69 188 VAL A N 1
ATOM 1489 C CA . VAL A 1 188 ? 7.070 9.180 11.362 1.00 87.69 188 VAL A CA 1
ATOM 1490 C C . VAL A 1 188 ? 6.265 9.899 12.443 1.00 87.69 188 VAL A C 1
ATOM 1492 O O . VAL A 1 188 ? 5.056 10.067 12.267 1.00 87.69 188 VAL A O 1
ATOM 1495 N N . PRO A 1 189 ? 6.882 10.316 13.563 1.00 79.44 189 PRO A N 1
ATOM 1496 C CA . PRO A 1 189 ? 6.180 11.069 14.590 1.00 79.44 189 PRO A CA 1
ATOM 1497 C C . PRO A 1 189 ? 5.563 12.346 14.005 1.00 79.44 189 PRO A C 1
ATOM 1499 O O . PRO A 1 189 ? 6.177 12.977 13.139 1.00 79.44 189 PRO A O 1
ATOM 1502 N N . PRO A 1 190 ? 4.374 12.766 14.471 1.00 75.12 190 PRO A N 1
ATOM 1503 C CA . PRO A 1 190 ? 3.862 14.080 14.118 1.00 75.12 190 PRO A CA 1
ATOM 1504 C C . PRO A 1 190 ? 4.880 15.144 14.536 1.00 75.12 190 PRO A C 1
ATOM 1506 O O . PRO A 1 190 ? 5.504 15.033 15.595 1.00 75.12 190 PRO A O 1
ATOM 1509 N N . ALA A 1 191 ? 5.048 16.168 13.697 1.00 71.50 191 ALA A N 1
ATOM 1510 C CA . ALA A 1 191 ? 5.874 17.310 14.057 1.00 71.50 191 ALA A CA 1
ATOM 1511 C C . ALA A 1 191 ? 5.374 17.899 15.391 1.00 71.50 191 ALA A C 1
ATOM 1513 O O . ALA A 1 191 ? 4.155 17.930 15.612 1.00 71.50 191 ALA A O 1
ATOM 1514 N N . PRO A 1 192 ? 6.277 18.356 16.279 1.00 66.06 192 PRO A N 1
ATOM 1515 C CA . PRO A 1 192 ? 5.867 19.097 17.461 1.00 66.06 192 PRO A CA 1
ATOM 1516 C C . PRO A 1 192 ? 4.997 20.288 17.038 1.00 66.06 192 PRO A C 1
ATOM 1518 O O . PRO A 1 192 ? 5.263 20.876 15.983 1.00 66.06 192 PRO A O 1
ATOM 1521 N N . PRO A 1 193 ? 3.966 20.654 17.817 1.00 64.94 193 PRO A N 1
ATOM 1522 C CA . PRO A 1 193 ? 3.310 21.936 17.610 1.00 64.94 193 PRO A CA 1
ATOM 1523 C C . PRO A 1 193 ? 4.367 23.048 17.693 1.00 64.94 193 PRO A C 1
ATOM 1525 O O . PRO A 1 193 ? 5.226 23.011 18.577 1.00 64.94 193 PRO A O 1
ATOM 1528 N N . LEU A 1 194 ? 4.323 23.960 16.718 1.00 50.75 194 LEU A N 1
ATOM 1529 C CA . LEU A 1 194 ? 5.157 25.164 16.669 1.00 50.75 194 LEU A CA 1
ATOM 1530 C C . LEU A 1 194 ? 4.883 26.077 17.868 1.00 50.75 194 LEU A C 1
ATOM 1532 O O . LEU A 1 194 ? 3.704 26.144 18.289 1.00 50.75 194 LEU A O 1
#

InterPro domains:
  IPR012674 Calycin [G3DSA:2.40.128.20] (17-180)
  IPR012674 Calycin [SSF50814] (27-121)
  IPR014878 THAP4-like, heme-binding domain [PF08768] (27-121)

Radius of gyration: 16.99 Å; Cα contacts (8 Å, |Δi|>4): 460; chains: 1; bounding box: 42×42×45 Å

Foldseek 3Di:
DDQPDPDPPDDDDPLLVVLVVCPPQVNKWWDLWWWFDDDQDDPDDIFTKIKMKGWADDPPDDDSQKIKIKMFIDHRPDPDDPPTPWMKTWMWGQDPVRKIWIWIAIPQGKTFIWIFHWDDPDSFKIKTKTWTPAIPPPPLWTTKIWMWMFTNDPPVDDDTWIWIWIWTASDRPDDDTDTGIIDTIGRDHDDPDD

Sequence (194 aa):
MATITDTNESRGNLCTQFLEILTRNGGTWEAERSTGNLMPFNGKPKFQYGVQMRFWRRPEKTPSNFVLTSTRSWPAGVDRDEKGMHYDMGFMRCNHKAELEWNIASNNGAVEVVKGKVVLTNMNSARAVLLPAGVLNLGDRTATKRVLEMPVVDTGKPRQFLLHEFYMPKTEGDKPLVEHLRDQMMPVPPAPPL

Secondary structure (DSSP, 8-state):
-------TTTS--HHHHHHHHHTSGGGEEEEEEEEEEPSS-SSPPEEEEEEEEEEE--TTT--TTEEEEEEEEEETTS---S--SEEEEEEEEE-TTSEEEEEEEETTS-EEEEEEEEEEEETTEEEEEEEEEEEESSSS----EEEEEEE-S--S-S---EEEEEEEESSTTPPSEEEEEEEEEEEPPPPPP-

Nearest PDB structures (foldseek):
  6czh-assembly1_A  TM=5.700E-01  e=1.581E-02  synthetic construct
  6gie-assembly1_A  TM=5.107E-01  e=5.564E+00  Acinetobacter baumannii

Organism: Neobodo designis (NCBI:txid312471)

Solvent-accessible surface area (backbone atoms only — not comparable to full-atom values): 10628 Å² total; per-residue (Å²): 140,75,76,89,69,97,53,97,80,85,61,72,56,68,29,32,51,51,51,50,59,53,37,46,61,74,6,31,32,35,26,68,72,25,46,35,52,64,80,69,85,72,86,64,67,75,43,59,26,20,40,38,40,37,28,44,63,56,93,90,81,49,57,78,43,41,34,40,35,38,38,40,27,35,62,45,94,55,80,89,59,97,76,47,81,44,45,36,39,38,36,38,34,40,48,99,83,45,31,37,34,39,40,41,41,35,76,84,65,23,35,40,31,28,36,28,50,53,42,72,83,47,105,45,30,41,34,34,56,25,37,60,77,44,64,42,64,58,70,74,54,72,57,47,37,42,37,41,35,32,64,55,54,90,75,89,59,98,69,68,40,42,37,39,37,37,28,31,42,67,48,74,88,42,81,66,71,38,80,36,36,45,36,71,17,34,68,44,73,60,76,76,85,130